Protein AF-A0AAW8L407-F1 (afdb_monomer)

Structure (mmCIF, N/CA/C/O backbone):
data_AF-A0AAW8L407-F1
#
_entry.id   AF-A0AAW8L407-F1
#
loop_
_atom_site.group_PDB
_atom_site.id
_atom_site.type_symbol
_atom_site.label_atom_id
_atom_site.label_alt_id
_atom_site.label_comp_id
_atom_site.label_asym_id
_atom_site.label_entity_id
_atom_site.label_seq_id
_atom_site.pdbx_PDB_ins_code
_atom_site.Cartn_x
_atom_site.Cartn_y
_atom_site.Cartn_z
_atom_site.occupancy
_atom_site.B_iso_or_equiv
_atom_site.auth_seq_id
_atom_site.auth_comp_id
_atom_site.auth_asym_id
_atom_site.auth_atom_id
_atom_site.pdbx_PDB_model_num
ATOM 1 N N . ILE A 1 1 ? 11.140 -3.157 13.638 1.00 48.12 1 ILE A N 1
ATOM 2 C CA . ILE A 1 1 ? 11.080 -2.530 12.288 1.00 48.12 1 ILE A CA 1
ATOM 3 C C . ILE A 1 1 ? 11.047 -0.996 12.359 1.00 48.12 1 ILE A C 1
ATOM 5 O O . ILE A 1 1 ? 11.839 -0.367 11.670 1.00 48.12 1 ILE A O 1
ATOM 9 N N . ASN A 1 2 ? 10.256 -0.383 13.254 1.00 55.50 2 ASN A N 1
ATOM 10 C CA . ASN A 1 2 ? 10.224 1.084 13.428 1.00 55.50 2 ASN A CA 1
ATOM 11 C C . ASN A 1 2 ? 11.581 1.747 13.736 1.00 55.50 2 ASN A C 1
ATOM 13 O O . ASN A 1 2 ? 11.759 2.916 13.417 1.00 55.50 2 ASN A O 1
ATOM 17 N N . PHE A 1 3 ? 12.542 1.026 14.327 1.00 63.44 3 PHE A N 1
ATOM 18 C CA . PHE A 1 3 ? 13.869 1.576 14.620 1.00 63.44 3 PHE A CA 1
ATOM 19 C C . PHE A 1 3 ? 14.615 2.027 13.358 1.00 63.44 3 PHE A C 1
ATOM 21 O O . PHE A 1 3 ? 15.153 3.127 13.352 1.00 63.44 3 PHE A O 1
ATOM 28 N N . GLY A 1 4 ? 14.609 1.224 12.288 1.00 63.31 4 GLY A N 1
ATOM 29 C CA . GLY A 1 4 ? 15.306 1.567 11.045 1.00 63.31 4 GLY A CA 1
ATOM 30 C C . GLY A 1 4 ? 14.688 2.781 10.352 1.00 63.31 4 GLY A C 1
ATOM 31 O O . GLY A 1 4 ? 15.400 3.705 9.984 1.00 63.31 4 GLY A O 1
ATOM 32 N N . LEU A 1 5 ? 13.355 2.833 10.262 1.00 65.44 5 LEU A N 1
ATOM 33 C CA . LEU A 1 5 ? 12.642 3.971 9.666 1.00 65.44 5 LEU A CA 1
ATOM 34 C C . LEU A 1 5 ? 12.819 5.271 10.460 1.00 65.44 5 LEU A C 1
ATOM 36 O O . LEU A 1 5 ? 12.888 6.346 9.875 1.00 65.44 5 LEU A O 1
ATOM 40 N N . ARG A 1 6 ? 12.925 5.178 11.791 1.00 71.44 6 ARG A N 1
ATOM 41 C CA . ARG A 1 6 ? 13.200 6.329 12.666 1.00 71.44 6 ARG A CA 1
ATOM 42 C C . ARG A 1 6 ? 14.682 6.712 12.717 1.00 71.44 6 ARG A C 1
ATOM 44 O O . ARG A 1 6 ? 14.998 7.797 13.186 1.00 71.44 6 ARG A O 1
ATOM 51 N N . ASN A 1 7 ? 15.579 5.852 12.228 1.00 75.62 7 ASN A N 1
ATOM 52 C CA . ASN A 1 7 ? 17.024 6.074 12.201 1.00 75.62 7 ASN A CA 1
ATOM 53 C C . ASN A 1 7 ? 17.583 5.728 10.810 1.00 75.62 7 ASN A C 1
ATOM 55 O O . ASN A 1 7 ? 18.215 4.682 10.645 1.00 75.62 7 ASN A O 1
ATOM 59 N N . PRO A 1 8 ? 17.404 6.605 9.803 1.00 70.75 8 PRO A N 1
ATOM 60 C CA . PRO A 1 8 ? 17.759 6.316 8.407 1.00 70.75 8 PRO A CA 1
ATOM 61 C C . PRO A 1 8 ? 19.228 5.910 8.212 1.00 70.75 8 PRO A C 1
ATOM 63 O O . PRO A 1 8 ? 19.563 5.111 7.340 1.00 70.75 8 PRO A O 1
ATOM 66 N N . LEU A 1 9 ? 20.125 6.413 9.068 1.00 74.44 9 LEU A N 1
ATOM 67 C CA . LEU A 1 9 ? 21.544 6.048 9.059 1.00 74.44 9 LEU A CA 1
ATOM 68 C C . LEU A 1 9 ? 21.778 4.554 9.331 1.00 74.44 9 LEU A C 1
ATOM 70 O O . LEU A 1 9 ? 22.695 3.980 8.748 1.00 74.44 9 LEU A O 1
ATOM 74 N N . ALA A 1 10 ? 20.930 3.914 10.140 1.00 77.94 10 ALA A N 1
ATOM 75 C CA . ALA A 1 10 ? 21.006 2.484 10.427 1.00 77.94 10 ALA A CA 1
ATOM 76 C C . ALA A 1 10 ? 20.525 1.610 9.250 1.00 77.94 10 ALA A C 1
ATOM 78 O O . ALA A 1 10 ? 20.894 0.441 9.170 1.00 77.94 10 ALA A O 1
ATOM 79 N N . LEU A 1 11 ? 19.737 2.163 8.316 1.00 78.19 11 LEU A N 1
ATOM 80 C CA . LEU A 1 11 ? 19.262 1.456 7.117 1.00 78.19 11 LEU A CA 1
ATOM 81 C C . LEU A 1 11 ? 20.250 1.513 5.945 1.00 78.19 11 LEU A C 1
ATOM 83 O O . LEU A 1 11 ? 20.164 0.690 5.031 1.00 78.19 11 LEU A O 1
ATOM 87 N N . LYS A 1 12 ? 21.225 2.432 5.971 1.00 80.75 12 LYS A N 1
ATOM 88 C CA . LYS A 1 12 ? 22.212 2.593 4.889 1.00 80.75 12 LYS A CA 1
ATOM 89 C C . LYS A 1 12 ? 22.941 1.290 4.520 1.00 80.75 12 LYS A C 1
ATOM 91 O O . LYS A 1 12 ? 22.992 0.994 3.326 1.00 80.75 12 LYS A O 1
ATOM 96 N N . PRO A 1 13 ? 23.460 0.480 5.467 1.00 85.12 13 PRO A N 1
ATOM 97 C CA . PRO A 1 13 ? 24.122 -0.779 5.119 1.00 85.12 13 PRO A CA 1
ATOM 98 C C . PRO A 1 13 ? 23.171 -1.778 4.445 1.00 85.12 13 PRO A C 1
ATOM 100 O O . PRO A 1 13 ? 23.542 -2.427 3.471 1.00 85.12 13 PRO A O 1
ATOM 103 N N . ILE A 1 14 ? 21.920 -1.848 4.911 1.00 85.62 14 ILE A N 1
ATOM 104 C CA . ILE A 1 14 ? 20.890 -2.743 4.364 1.00 85.62 14 ILE A CA 1
ATOM 105 C C . ILE A 1 14 ? 20.543 -2.338 2.926 1.00 85.62 14 ILE A C 1
ATOM 107 O O . ILE A 1 14 ? 20.474 -3.192 2.044 1.00 85.62 14 ILE A O 1
ATOM 111 N N . ASN A 1 15 ? 20.409 -1.038 2.659 1.00 85.44 15 ASN A N 1
ATOM 112 C CA . ASN A 1 15 ? 20.198 -0.520 1.307 1.00 85.44 15 ASN A CA 1
ATOM 113 C C . ASN A 1 15 ? 21.350 -0.873 0.357 1.00 85.44 15 ASN A C 1
ATOM 115 O O . ASN A 1 15 ? 21.113 -1.204 -0.806 1.00 85.44 15 ASN A O 1
ATOM 119 N N . VAL A 1 16 ? 22.598 -0.804 0.834 1.00 88.38 16 VAL A N 1
ATOM 120 C CA . VAL A 1 16 ? 23.771 -1.191 0.036 1.00 88.38 16 VAL A CA 1
ATOM 121 C C . VAL A 1 16 ? 23.726 -2.683 -0.286 1.00 88.38 16 VAL A C 1
ATOM 123 O O . VAL A 1 16 ? 23.864 -3.043 -1.454 1.00 88.38 16 VAL A O 1
ATOM 126 N N . LEU A 1 17 ? 23.462 -3.539 0.705 1.00 90.62 17 LEU A N 1
ATOM 127 C CA . LEU A 1 17 ? 23.328 -4.985 0.495 1.00 90.62 17 LEU A CA 1
ATOM 128 C C . LEU A 1 17 ? 22.200 -5.316 -0.489 1.00 90.62 17 LEU A C 1
ATOM 130 O O . LEU A 1 17 ? 22.406 -6.110 -1.405 1.00 90.62 17 LEU A O 1
ATOM 134 N N . GLY A 1 18 ? 21.046 -4.655 -0.368 1.00 89.38 18 GLY A N 1
ATOM 135 C CA . GLY A 1 18 ? 19.931 -4.816 -1.303 1.00 89.38 18 GLY A CA 1
ATOM 136 C C . GLY A 1 18 ? 20.309 -4.459 -2.743 1.00 89.38 18 GLY A C 1
ATOM 137 O O . GLY A 1 18 ? 20.002 -5.209 -3.669 1.00 89.38 18 GLY A O 1
ATOM 138 N N . LYS A 1 19 ? 21.050 -3.361 -2.947 1.00 90.75 19 LYS A N 1
ATOM 139 C CA . LYS A 1 19 ? 21.554 -2.970 -4.276 1.00 90.75 19 LYS A CA 1
ATOM 140 C C . LYS A 1 19 ? 22.584 -3.959 -4.831 1.00 90.75 19 LYS A C 1
ATOM 142 O O . LYS A 1 19 ? 22.592 -4.199 -6.038 1.00 90.75 19 LYS A O 1
ATOM 147 N N . GLN A 1 20 ? 23.432 -4.545 -3.983 1.00 92.50 20 GLN A N 1
ATOM 148 C CA . GLN A 1 20 ? 24.369 -5.590 -4.411 1.00 92.50 20 GLN A CA 1
ATOM 149 C C . GLN A 1 20 ? 23.636 -6.875 -4.807 1.00 92.50 20 GLN A C 1
ATOM 151 O O . GLN A 1 20 ? 23.936 -7.442 -5.854 1.00 92.50 20 GLN A O 1
ATOM 156 N N . LEU A 1 21 ? 22.624 -7.291 -4.042 1.00 92.06 21 LEU A N 1
ATOM 157 C CA . LEU A 1 21 ? 21.790 -8.438 -4.402 1.00 92.06 21 LEU A CA 1
ATOM 158 C C . LEU A 1 21 ? 21.063 -8.205 -5.734 1.00 92.06 21 LEU A C 1
ATOM 160 O O . LEU A 1 21 ? 21.065 -9.077 -6.598 1.00 92.06 21 LEU A O 1
ATOM 164 N N . LEU A 1 22 ? 20.520 -7.002 -5.945 1.00 92.88 22 LEU A N 1
ATOM 165 C CA . LEU A 1 22 ? 19.891 -6.631 -7.213 1.00 92.88 22 LEU A CA 1
ATOM 166 C C . LEU A 1 22 ? 20.881 -6.690 -8.387 1.00 92.88 22 LEU A C 1
ATOM 168 O O . LEU A 1 22 ? 20.526 -7.132 -9.476 1.00 92.88 22 LEU A O 1
ATOM 172 N N . LYS A 1 23 ? 22.138 -6.281 -8.167 1.00 94.00 23 LYS A N 1
ATOM 173 C CA . LYS A 1 23 ? 23.216 -6.397 -9.159 1.00 94.00 23 LYS A CA 1
ATOM 174 C C . LYS A 1 23 ? 23.534 -7.849 -9.524 1.00 94.00 23 LYS A C 1
ATOM 176 O O . LYS A 1 23 ? 23.889 -8.086 -10.671 1.00 94.00 23 LYS A O 1
ATOM 181 N N . LEU A 1 24 ? 23.398 -8.788 -8.588 1.00 93.50 24 LEU A N 1
ATOM 182 C CA . LEU A 1 24 ? 23.565 -10.222 -8.855 1.00 93.50 24 LEU A CA 1
ATOM 183 C C . LEU A 1 24 ? 22.363 -10.829 -9.589 1.00 93.50 24 LEU A C 1
ATOM 185 O O . LEU A 1 24 ? 22.532 -11.769 -10.356 1.00 93.50 24 LEU A O 1
ATOM 189 N N . GLN A 1 25 ? 21.155 -10.311 -9.353 1.00 94.12 25 GLN A N 1
ATOM 190 C CA . GLN A 1 25 ? 19.933 -10.830 -9.975 1.00 94.12 25 GLN A CA 1
ATOM 191 C C . GLN A 1 25 ? 19.657 -10.252 -11.366 1.00 94.12 25 GLN A C 1
ATOM 193 O O . GLN A 1 25 ? 18.990 -10.912 -12.161 1.00 94.12 25 GLN A O 1
ATOM 198 N N . ILE A 1 26 ? 20.138 -9.038 -11.658 1.00 96.25 26 ILE A N 1
ATOM 199 C CA . ILE A 1 26 ? 19.915 -8.349 -12.933 1.00 96.25 26 ILE A CA 1
ATOM 200 C C . ILE A 1 26 ? 21.247 -7.996 -13.588 1.00 96.25 26 ILE A C 1
ATOM 202 O O . ILE A 1 26 ? 21.973 -7.099 -13.129 1.00 96.25 26 ILE A O 1
ATOM 206 N N . ASN A 1 27 ? 21.518 -8.674 -14.703 1.00 93.06 27 ASN A N 1
ATOM 207 C CA . ASN A 1 27 ? 22.750 -8.515 -15.468 1.00 93.06 27 ASN A CA 1
ATOM 208 C C . ASN A 1 27 ? 22.763 -7.200 -16.260 1.00 93.06 27 ASN A C 1
ATOM 210 O O . ASN A 1 27 ? 23.772 -6.492 -16.246 1.00 93.06 27 ASN A O 1
ATOM 214 N N . ASP A 1 28 ? 21.642 -6.845 -16.898 1.00 96.00 28 ASP A N 1
ATOM 215 C CA . ASP A 1 28 ? 21.526 -5.616 -17.687 1.00 96.00 28 ASP A CA 1
ATOM 216 C C . ASP A 1 28 ? 21.575 -4.361 -16.783 1.00 96.00 28 ASP A C 1
ATOM 218 O O . ASP A 1 28 ? 20.689 -4.155 -15.942 1.00 96.00 28 ASP A O 1
ATOM 222 N N . PRO A 1 29 ? 22.593 -3.486 -16.934 1.00 95.81 29 PRO A N 1
ATOM 223 C CA . PRO A 1 29 ? 22.705 -2.268 -16.141 1.00 95.81 29 PRO A CA 1
ATOM 224 C C . PRO A 1 29 ? 21.562 -1.271 -16.375 1.00 95.81 29 PRO A C 1
ATOM 226 O O . PRO A 1 29 ? 21.243 -0.522 -15.444 1.00 95.81 29 PRO A O 1
ATOM 229 N N . VAL A 1 30 ? 20.951 -1.245 -17.566 1.00 96.06 30 VAL A N 1
ATOM 230 C CA . VAL A 1 30 ? 19.854 -0.323 -17.899 1.00 96.06 30 VAL A CA 1
ATOM 231 C C . VAL A 1 30 ? 18.576 -0.770 -17.197 1.00 96.06 30 VAL A C 1
ATOM 233 O O . VAL A 1 30 ? 18.013 0.006 -16.416 1.00 96.06 30 VAL A O 1
ATOM 236 N N . LEU A 1 31 ? 18.174 -2.035 -17.373 1.00 96.81 31 LEU A N 1
ATOM 237 C CA . LEU A 1 31 ? 17.055 -2.630 -16.638 1.00 96.81 31 LEU A CA 1
ATOM 238 C C . LEU A 1 31 ? 17.226 -2.456 -15.126 1.00 96.81 31 LEU A C 1
ATOM 240 O O . LEU A 1 31 ? 16.316 -1.973 -14.449 1.00 96.81 31 LEU A O 1
ATOM 244 N N . ARG A 1 32 ? 18.416 -2.768 -14.595 1.00 96.69 32 ARG A N 1
ATOM 245 C CA . ARG A 1 32 ? 18.710 -2.634 -13.163 1.00 96.69 32 ARG A CA 1
ATOM 246 C C . ARG A 1 32 ? 18.485 -1.213 -12.659 1.00 96.69 32 ARG A C 1
ATOM 248 O O . ARG A 1 32 ? 17.895 -1.041 -11.594 1.00 96.69 32 ARG A O 1
ATOM 255 N N . LYS A 1 33 ? 18.944 -0.197 -13.394 1.00 96.00 33 LYS A N 1
ATOM 256 C CA . LYS A 1 33 ? 18.733 1.208 -13.021 1.00 96.00 33 LYS A CA 1
ATOM 257 C C . LYS A 1 33 ? 17.240 1.535 -12.939 1.00 96.00 33 LYS A C 1
ATOM 259 O O . LYS A 1 33 ? 16.824 2.140 -11.956 1.00 96.00 33 LYS A O 1
ATOM 264 N N . ASN A 1 34 ? 16.456 1.099 -13.923 1.00 96.12 34 ASN A N 1
ATOM 265 C CA . ASN A 1 34 ? 15.026 1.403 -14.011 1.00 96.12 34 ASN A CA 1
ATOM 266 C C . ASN A 1 34 ? 14.183 0.726 -12.922 1.00 96.12 34 ASN A C 1
ATOM 268 O O . ASN A 1 34 ? 13.181 1.292 -12.496 1.00 96.12 34 ASN A O 1
ATOM 272 N N . VAL A 1 35 ? 14.587 -0.454 -12.444 1.00 94.62 35 VAL A N 1
ATOM 273 C CA . VAL A 1 35 ? 13.854 -1.172 -11.383 1.00 94.62 35 VAL A CA 1
ATOM 274 C C . VAL A 1 35 ? 14.408 -0.931 -9.981 1.00 94.62 35 VAL A C 1
ATOM 276 O O . VAL A 1 35 ? 13.839 -1.428 -9.011 1.00 94.62 35 VAL A O 1
ATOM 279 N N . THR A 1 36 ? 15.510 -0.184 -9.845 1.00 93.69 36 THR A N 1
ATOM 280 C CA . THR A 1 36 ? 16.065 0.168 -8.533 1.00 93.69 36 THR A CA 1
ATOM 281 C C . THR A 1 36 ? 15.186 1.237 -7.876 1.00 93.69 36 THR A C 1
ATOM 283 O O . THR A 1 36 ? 15.092 2.346 -8.405 1.00 93.69 36 THR A O 1
ATOM 286 N N . PRO A 1 37 ? 14.584 0.968 -6.704 1.00 91.19 37 PRO A N 1
ATOM 287 C CA . PRO A 1 37 ? 13.778 1.957 -6.000 1.00 91.19 37 PRO A CA 1
ATOM 288 C C . PRO A 1 37 ? 14.572 3.200 -5.584 1.00 91.19 37 PRO A C 1
ATOM 290 O O . PRO A 1 37 ? 15.742 3.117 -5.206 1.00 91.19 37 PRO A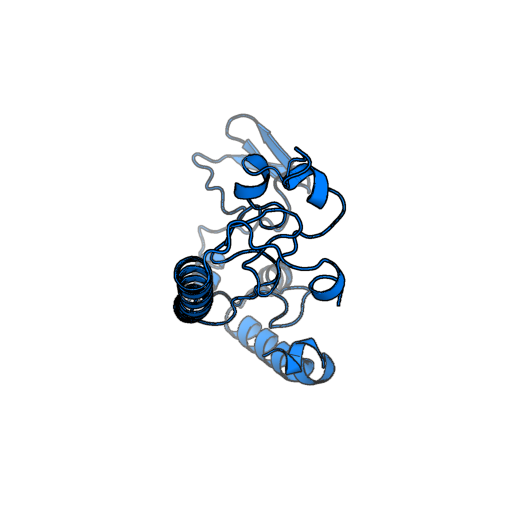 O 1
ATOM 293 N N . ASN A 1 38 ? 13.898 4.351 -5.575 1.00 89.69 38 ASN A N 1
ATOM 294 C CA . ASN A 1 38 ? 14.420 5.629 -5.079 1.00 89.69 38 ASN A CA 1
ATOM 295 C C . ASN A 1 38 ? 14.056 5.904 -3.605 1.00 89.69 38 ASN A C 1
ATOM 297 O O . ASN A 1 38 ? 14.114 7.046 -3.158 1.00 89.69 38 ASN A O 1
ATOM 301 N N . PHE A 1 39 ? 13.668 4.868 -2.863 1.00 87.75 39 PHE A N 1
ATOM 302 C CA . PHE A 1 39 ? 13.310 4.923 -1.448 1.00 87.75 39 PHE A CA 1
ATOM 303 C C . PHE A 1 39 ? 14.063 3.841 -0.667 1.00 87.75 39 PHE A C 1
ATOM 305 O O . PHE A 1 39 ? 14.504 2.843 -1.242 1.00 87.75 39 PHE A O 1
ATOM 312 N N . ASP A 1 40 ? 14.197 4.034 0.643 1.00 85.19 40 ASP A N 1
ATOM 313 C CA . ASP A 1 40 ? 14.917 3.104 1.512 1.00 85.19 40 ASP A CA 1
ATOM 314 C C . ASP A 1 40 ? 14.120 1.817 1.772 1.00 85.19 40 ASP A C 1
ATOM 316 O O . ASP A 1 40 ? 12.881 1.795 1.780 1.00 85.19 40 ASP A O 1
ATOM 320 N N . ILE A 1 41 ? 14.836 0.719 2.020 1.00 84.00 41 ILE A N 1
ATOM 321 C CA . ILE A 1 41 ? 14.230 -0.554 2.414 1.00 84.00 41 ILE A CA 1
ATOM 322 C C . ILE A 1 41 ? 13.376 -0.353 3.672 1.00 84.00 41 ILE A C 1
ATOM 324 O O . ILE A 1 41 ? 13.822 0.197 4.677 1.00 84.00 41 ILE A O 1
ATOM 328 N N . GLY A 1 42 ? 12.132 -0.832 3.611 1.00 79.50 42 GLY A N 1
ATOM 329 C CA . GLY A 1 42 ? 11.153 -0.711 4.690 1.00 79.50 42 GLY A CA 1
ATOM 330 C C . GLY A 1 42 ? 10.255 0.524 4.602 1.00 79.50 42 GLY A C 1
ATOM 331 O O . GLY A 1 42 ? 9.225 0.533 5.270 1.00 79.50 42 GLY A O 1
ATOM 332 N N . CYS A 1 43 ? 10.560 1.528 3.762 1.00 82.44 43 CYS A N 1
ATOM 333 C CA . CYS A 1 43 ? 9.630 2.645 3.507 1.00 82.44 43 CYS A CA 1
ATOM 334 C C . CYS A 1 43 ? 8.328 2.172 2.846 1.00 82.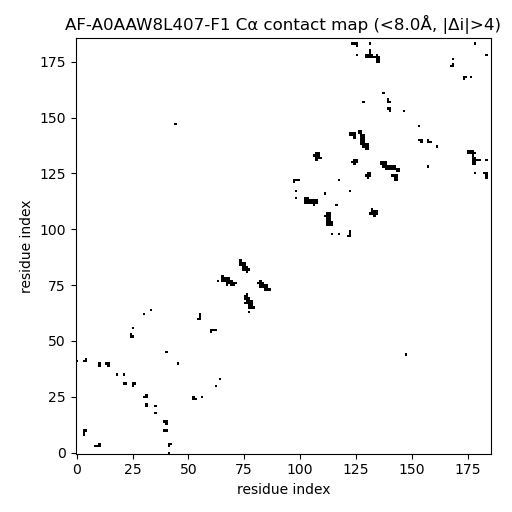44 43 CYS A C 1
ATOM 336 O O . CYS A 1 43 ? 7.287 2.812 2.970 1.00 82.44 43 CYS A O 1
ATOM 338 N N . LYS A 1 44 ? 8.400 1.045 2.134 1.00 84.75 44 LYS A N 1
ATOM 339 C CA . LYS A 1 44 ? 7.257 0.296 1.616 1.00 84.75 44 LYS A CA 1
ATOM 340 C C . LYS A 1 44 ? 7.380 -1.162 2.047 1.00 84.75 44 LYS A C 1
ATOM 342 O O . LYS A 1 44 ? 8.485 -1.647 2.308 1.00 84.75 44 LYS A O 1
ATOM 347 N N . ARG A 1 45 ? 6.247 -1.869 2.096 1.00 84.38 45 ARG A N 1
ATOM 348 C CA . ARG A 1 45 ? 6.215 -3.308 2.387 1.00 84.38 45 ARG A CA 1
ATOM 349 C C . ARG A 1 45 ? 7.002 -4.068 1.317 1.00 84.38 45 ARG A C 1
ATOM 351 O O . ARG A 1 45 ? 6.782 -3.867 0.126 1.00 84.38 45 ARG A O 1
ATOM 358 N N . ILE A 1 46 ? 7.916 -4.930 1.756 1.00 86.25 46 ILE A N 1
ATOM 359 C CA . ILE A 1 46 ? 8.719 -5.769 0.864 1.00 86.25 46 ILE A CA 1
ATOM 360 C C . ILE A 1 46 ? 7.813 -6.842 0.256 1.00 86.25 46 ILE A C 1
ATOM 362 O O . ILE A 1 46 ? 7.038 -7.483 0.968 1.00 86.25 46 ILE A O 1
ATOM 366 N N . LEU A 1 47 ? 7.918 -7.020 -1.059 1.00 88.38 47 LEU A N 1
ATOM 367 C CA . LEU A 1 47 ? 7.262 -8.099 -1.787 1.00 88.38 47 LEU A CA 1
ATOM 368 C C . LEU A 1 47 ? 8.240 -9.260 -1.952 1.00 88.38 47 LEU A C 1
ATOM 370 O O . LEU A 1 47 ? 9.408 -9.051 -2.276 1.00 88.38 47 LEU A O 1
ATOM 374 N N . PHE A 1 48 ? 7.750 -10.479 -1.749 1.00 87.56 48 PHE A N 1
ATOM 375 C CA . PHE A 1 48 ? 8.531 -11.696 -1.929 1.00 87.56 48 PHE A CA 1
ATOM 376 C C . PHE A 1 48 ? 8.118 -12.361 -3.236 1.00 87.56 48 PHE A C 1
ATOM 378 O O . PHE A 1 48 ? 6.975 -12.787 -3.386 1.00 87.56 48 PHE A O 1
ATOM 385 N N . ALA A 1 49 ? 9.046 -12.430 -4.185 1.00 91.25 49 ALA A N 1
ATOM 386 C CA . ALA A 1 49 ? 8.836 -13.098 -5.459 1.00 91.25 49 ALA A CA 1
ATOM 387 C C . ALA A 1 49 ? 10.163 -13.668 -5.959 1.00 91.25 49 ALA A C 1
ATOM 389 O O . ALA A 1 49 ? 11.135 -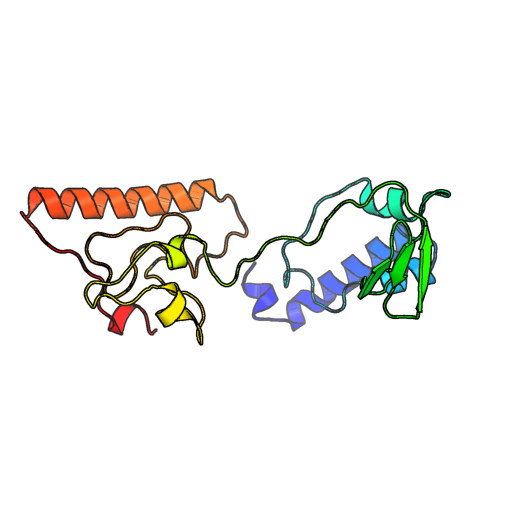12.936 -6.139 1.00 91.25 49 ALA A O 1
ATOM 390 N N . ASN A 1 50 ? 10.191 -14.974 -6.216 1.00 90.94 50 ASN A N 1
ATOM 391 C CA . ASN A 1 50 ? 11.392 -15.650 -6.713 1.00 90.94 50 ASN A CA 1
ATOM 392 C C . ASN A 1 50 ? 11.563 -15.488 -8.232 1.00 90.94 50 ASN A C 1
ATOM 394 O O . ASN A 1 50 ? 12.670 -15.578 -8.750 1.00 90.94 50 ASN A O 1
ATOM 398 N N . ASN A 1 51 ? 10.466 -15.243 -8.951 1.00 94.81 51 ASN A N 1
ATOM 399 C CA . ASN A 1 51 ? 10.399 -15.239 -10.412 1.00 94.81 51 ASN A CA 1
ATOM 400 C C . ASN A 1 51 ? 10.254 -13.839 -11.035 1.00 94.81 51 ASN A C 1
ATOM 402 O O . ASN A 1 51 ? 10.253 -13.733 -12.256 1.00 94.81 51 ASN A O 1
ATOM 406 N N . TYR A 1 52 ? 10.176 -12.770 -10.236 1.00 94.88 52 TYR A N 1
ATOM 407 C CA . TYR A 1 52 ? 9.944 -11.413 -10.747 1.00 94.88 52 TYR A CA 1
ATOM 408 C C . TYR A 1 52 ? 11.095 -10.897 -11.628 1.00 94.88 52 TYR A C 1
ATOM 410 O O . TYR A 1 52 ? 10.886 -10.546 -12.786 1.00 94.88 52 TYR A O 1
ATOM 418 N N . TYR A 1 53 ? 12.332 -10.898 -11.121 1.00 95.25 53 TYR A N 1
ATOM 419 C CA . TYR A 1 53 ? 13.488 -10.435 -11.900 1.00 95.25 53 TYR A CA 1
ATOM 420 C C . TYR A 1 53 ? 13.882 -11.363 -13.060 1.00 95.25 53 TYR A C 1
ATOM 422 O O . TYR A 1 53 ? 14.277 -10.840 -14.103 1.00 95.25 53 TYR A O 1
ATOM 430 N N . PRO A 1 54 ? 13.762 -12.704 -12.949 1.00 95.56 54 PRO A N 1
ATOM 431 C CA . PRO A 1 54 ? 13.874 -13.584 -14.110 1.00 95.56 54 PRO A CA 1
ATOM 432 C C . PRO A 1 54 ? 12.844 -13.268 -15.202 1.00 95.56 54 PRO A C 1
ATOM 434 O O . PRO A 1 54 ? 13.216 -13.172 -16.366 1.00 95.56 54 PRO A O 1
ATOM 437 N N . ALA A 1 55 ? 11.576 -13.035 -14.841 1.00 96.44 55 ALA A N 1
ATOM 438 C CA . ALA A 1 55 ? 10.534 -12.696 -15.811 1.00 96.44 55 ALA A CA 1
ATOM 439 C C . ALA A 1 55 ? 10.805 -11.359 -16.521 1.00 96.44 55 ALA A C 1
ATOM 441 O O . ALA A 1 55 ? 10.585 -11.253 -17.725 1.00 96.44 55 ALA A O 1
ATOM 442 N N . LEU A 1 56 ? 11.342 -10.362 -15.809 1.00 96.25 56 LEU A N 1
ATOM 443 C CA . LEU A 1 56 ? 11.735 -9.075 -16.400 1.00 96.25 56 LEU A CA 1
ATOM 444 C C . LEU A 1 56 ? 12.904 -9.165 -17.391 1.00 96.25 56 LEU A C 1
ATOM 446 O O . LEU A 1 56 ? 13.053 -8.271 -18.217 1.00 96.25 56 LEU A O 1
ATOM 450 N N . GLN A 1 57 ? 13.730 -10.209 -17.302 1.00 96.44 57 GLN A N 1
ATOM 451 C CA . GLN A 1 57 ? 14.879 -10.443 -18.187 1.00 96.44 57 GLN A CA 1
ATOM 452 C C . GLN A 1 57 ? 14.581 -11.452 -19.306 1.00 96.44 57 GLN A C 1
ATOM 454 O O . GLN A 1 57 ? 15.471 -11.772 -20.093 1.00 96.44 57 GLN A O 1
ATOM 459 N N . ALA A 1 58 ? 13.362 -11.992 -19.363 1.00 97.38 58 ALA A N 1
ATOM 460 C CA . ALA A 1 58 ? 12.983 -12.962 -20.377 1.00 97.38 58 ALA A CA 1
ATOM 461 C C . ALA A 1 58 ? 12.958 -12.313 -21.778 1.00 97.38 58 ALA A C 1
ATOM 463 O O . ALA A 1 58 ? 12.605 -11.139 -21.903 1.00 97.38 58 ALA A O 1
ATOM 464 N N . PRO A 1 59 ? 13.288 -13.060 -22.849 1.00 97.38 59 PRO A N 1
ATOM 465 C CA . PRO A 1 59 ? 13.381 -12.512 -24.207 1.00 97.38 59 PRO A CA 1
ATOM 466 C C . PRO A 1 59 ? 12.047 -11.981 -24.755 1.00 97.38 59 PRO A C 1
ATOM 468 O O . PRO A 1 59 ? 12.036 -11.212 -25.708 1.00 97.38 59 PRO A O 1
ATOM 471 N N . ASN A 1 60 ? 10.925 -12.392 -24.163 1.00 97.38 60 ASN A N 1
ATOM 472 C CA . ASN A 1 60 ? 9.571 -11.960 -24.504 1.00 97.38 60 ASN A CA 1
ATOM 473 C C . ASN A 1 60 ? 9.041 -10.836 -23.596 1.00 97.38 60 ASN A C 1
ATOM 475 O O . ASN A 1 60 ? 7.847 -10.544 -23.632 1.00 97.38 60 ASN A O 1
ATOM 479 N N . THR A 1 61 ? 9.895 -10.230 -22.772 1.00 97.25 61 THR A N 1
ATOM 480 C CA . THR A 1 61 ? 9.512 -9.155 -21.857 1.00 97.25 61 THR A CA 1
ATOM 481 C C . THR A 1 61 ? 10.202 -7.862 -22.253 1.00 97.25 61 THR A C 1
ATOM 483 O O . THR A 1 61 ? 11.398 -7.824 -22.524 1.00 97.25 61 THR A O 1
ATOM 486 N N . THR A 1 62 ? 9.452 -6.765 -22.248 1.00 95.94 62 THR A N 1
ATOM 487 C CA . THR A 1 62 ? 9.995 -5.417 -22.428 1.00 95.94 62 THR A CA 1
ATOM 488 C C . THR A 1 62 ? 9.509 -4.535 -21.286 1.00 95.94 62 THR A C 1
ATOM 490 O O . THR A 1 62 ? 8.310 -4.440 -21.030 1.00 95.94 62 THR A O 1
ATOM 493 N N . LEU A 1 63 ? 10.444 -3.901 -20.572 1.00 96.50 63 LEU A N 1
ATOM 494 C CA . LEU A 1 63 ? 10.121 -2.914 -19.546 1.00 96.50 63 LEU A CA 1
ATOM 495 C C . LEU A 1 63 ? 10.018 -1.530 -20.185 1.00 96.50 63 LEU A C 1
ATOM 497 O O . LEU A 1 63 ? 11.015 -1.015 -20.684 1.00 96.50 63 LEU A O 1
ATOM 501 N N . ILE A 1 64 ? 8.853 -0.897 -20.060 1.00 96.75 64 ILE A N 1
ATOM 502 C CA . ILE A 1 64 ? 8.650 0.515 -20.394 1.00 96.75 64 ILE A CA 1
ATOM 503 C C . ILE A 1 64 ? 8.621 1.313 -19.078 1.00 96.75 64 ILE A C 1
ATOM 505 O O . ILE A 1 64 ? 7.613 1.277 -18.371 1.00 96.75 64 ILE A O 1
ATOM 509 N N . PRO A 1 65 ? 9.708 2.006 -18.681 1.00 96.00 65 PRO A N 1
ATOM 510 C CA . PRO A 1 65 ? 9.831 2.654 -17.370 1.00 96.00 65 PRO A CA 1
ATOM 511 C C . PRO A 1 65 ? 9.126 4.024 -17.321 1.00 96.00 65 PRO A C 1
ATOM 513 O O . PRO A 1 65 ? 9.647 4.994 -16.768 1.00 96.00 65 PRO A O 1
ATOM 516 N N . HIS A 1 66 ? 7.934 4.109 -17.911 1.00 96.25 66 HIS A N 1
ATOM 517 C CA . HIS A 1 66 ? 7.140 5.325 -18.035 1.00 96.25 66 HIS A CA 1
ATOM 518 C C . HIS A 1 66 ? 5.670 5.032 -17.736 1.00 96.25 66 HIS A C 1
ATOM 520 O O . HIS A 1 66 ? 5.172 3.939 -17.991 1.00 96.25 66 HIS A O 1
ATOM 526 N N . GLY A 1 67 ? 4.966 6.021 -17.183 1.00 95.75 67 GLY A N 1
ATOM 527 C CA . GLY A 1 67 ? 3.540 5.884 -16.902 1.00 95.75 67 GLY A CA 1
ATOM 528 C C . GLY A 1 67 ? 2.720 5.730 -18.184 1.00 95.75 67 GLY A C 1
ATOM 529 O O . GLY A 1 67 ? 3.025 6.361 -19.196 1.00 95.75 67 GLY A O 1
ATOM 530 N N . LEU A 1 68 ? 1.658 4.926 -18.124 1.00 96.81 68 LEU A N 1
ATOM 531 C CA . LEU A 1 68 ? 0.623 4.877 -19.154 1.00 96.81 68 LEU A CA 1
ATOM 532 C C . LEU A 1 68 ? -0.169 6.192 -19.132 1.00 96.81 68 LEU A C 1
ATOM 534 O O . LEU A 1 68 ? -0.741 6.535 -18.097 1.00 96.81 68 LEU A O 1
ATOM 538 N N . VAL A 1 69 ? -0.221 6.915 -20.253 1.00 97.56 69 VAL A N 1
ATOM 539 C CA . VAL A 1 69 ? -0.957 8.194 -20.348 1.00 97.56 69 VAL A CA 1
ATOM 540 C C . VAL A 1 69 ? -2.251 8.086 -21.141 1.00 97.56 69 VAL A C 1
ATOM 542 O O . VAL A 1 69 ? -3.171 8.870 -20.913 1.00 97.56 69 VAL A O 1
ATOM 545 N N . LYS A 1 70 ? -2.340 7.133 -22.074 1.00 97.25 70 LYS A N 1
ATOM 546 C CA . LYS A 1 70 ? -3.522 6.962 -22.921 1.00 97.25 70 LYS A CA 1
ATOM 547 C C . LYS A 1 70 ? -3.622 5.539 -23.462 1.00 97.25 70 LYS A C 1
ATOM 549 O O . LYS A 1 70 ? -2.607 4.894 -23.707 1.00 97.25 70 LYS A O 1
ATOM 554 N N . VAL A 1 71 ? -4.855 5.092 -23.685 1.00 97.69 71 VAL A N 1
ATOM 555 C CA . VAL A 1 71 ? -5.180 3.895 -24.468 1.00 97.69 71 VAL A CA 1
ATOM 556 C C . VAL A 1 71 ? -6.012 4.343 -25.671 1.00 97.69 71 VAL A C 1
ATOM 558 O O . VAL A 1 71 ? -7.023 5.027 -25.507 1.00 97.69 71 VAL A O 1
ATOM 561 N N . GLU A 1 72 ? -5.556 4.016 -26.876 1.00 96.88 72 GLU A N 1
ATOM 562 C CA . GLU A 1 72 ? -6.163 4.366 -28.163 1.00 96.88 72 GLU A CA 1
ATOM 563 C C . GLU A 1 72 ? -6.506 3.077 -28.918 1.00 96.88 72 GLU A C 1
ATOM 565 O O . GLU A 1 72 ? -5.665 2.510 -29.610 1.00 96.88 72 GLU A O 1
ATOM 570 N N . GLY A 1 73 ? -7.733 2.577 -28.751 1.00 95.88 73 GLY A N 1
ATOM 571 C CA . GLY A 1 73 ? -8.094 1.252 -29.262 1.00 95.88 73 GLY A CA 1
ATOM 572 C C . GLY A 1 73 ? -7.256 0.164 -28.584 1.00 95.88 73 GLY A C 1
ATOM 573 O O . GLY A 1 73 ? -7.313 0.027 -27.363 1.00 95.88 73 GLY A O 1
ATOM 574 N N . ASN A 1 74 ? -6.467 -0.575 -29.367 1.00 96.94 74 ASN A N 1
ATOM 575 C CA . ASN A 1 74 ? -5.506 -1.578 -28.889 1.00 96.94 74 ASN A CA 1
ATOM 576 C C . ASN A 1 74 ? -4.088 -1.010 -28.664 1.00 96.94 74 ASN A C 1
ATOM 578 O O . ASN A 1 74 ? -3.185 -1.756 -28.301 1.00 96.94 74 ASN A O 1
ATOM 582 N N . THR A 1 75 ? -3.864 0.290 -28.883 1.00 98.06 75 THR A N 1
ATOM 583 C CA . THR A 1 75 ? -2.554 0.925 -28.685 1.00 98.06 75 THR A CA 1
ATOM 584 C C . THR A 1 75 ? -2.452 1.562 -27.300 1.00 98.06 75 THR A C 1
ATOM 586 O O . THR A 1 75 ? -3.257 2.424 -26.942 1.00 98.06 75 THR A O 1
ATOM 589 N N . VAL A 1 76 ? -1.424 1.210 -26.531 1.00 97.88 76 VAL A N 1
ATOM 590 C CA . VAL A 1 76 ? -1.057 1.890 -25.282 1.00 97.88 76 VAL A CA 1
ATOM 591 C C . VAL A 1 76 ? 0.018 2.945 -25.539 1.00 97.88 76 VAL A C 1
ATOM 593 O O . VAL A 1 76 ? 0.977 2.701 -26.271 1.00 97.88 76 VAL A O 1
ATOM 596 N N . VAL A 1 77 ? -0.145 4.128 -24.942 1.00 98.25 77 VAL A N 1
ATOM 597 C CA . VAL A 1 77 ? 0.769 5.267 -25.104 1.00 98.25 77 VAL A CA 1
ATOM 598 C C . VAL A 1 77 ? 1.453 5.559 -23.774 1.00 98.25 77 VAL A C 1
ATOM 600 O O . VAL A 1 77 ? 0.791 5.871 -22.778 1.00 98.25 77 VAL A O 1
ATOM 603 N N . ALA A 1 78 ? 2.777 5.456 -23.756 1.00 97.81 78 ALA A N 1
ATOM 604 C CA . ALA A 1 78 ? 3.606 5.774 -22.600 1.00 97.81 78 ALA A CA 1
ATOM 605 C C . ALA A 1 78 ? 3.894 7.283 -22.507 1.00 97.81 78 ALA A C 1
ATOM 607 O O . ALA A 1 78 ? 3.839 8.012 -23.497 1.00 97.81 78 ALA A O 1
ATOM 608 N N . ALA A 1 79 ? 4.237 7.771 -21.313 1.00 98.06 79 ALA A N 1
ATOM 609 C CA . ALA A 1 79 ? 4.486 9.194 -21.058 1.00 98.06 79 ALA A CA 1
ATOM 610 C C . ALA A 1 79 ? 5.656 9.792 -21.862 1.00 98.06 79 ALA A C 1
ATOM 612 O O . ALA A 1 79 ? 5.729 11.006 -22.025 1.00 98.06 79 ALA A O 1
ATOM 613 N N . ASN A 1 80 ? 6.570 8.956 -22.357 1.00 97.06 80 ASN A N 1
ATOM 614 C CA . ASN A 1 80 ? 7.665 9.366 -23.236 1.00 97.06 80 ASN A CA 1
ATOM 615 C C . ASN A 1 80 ? 7.283 9.371 -24.731 1.00 97.06 80 ASN A C 1
ATOM 617 O O . ASN A 1 80 ? 8.128 9.678 -25.566 1.00 97.06 80 ASN A O 1
ATOM 621 N N . GLY A 1 81 ? 6.033 9.040 -25.069 1.00 97.12 81 GLY A N 1
ATOM 622 C CA . GLY A 1 81 ? 5.516 9.010 -26.436 1.00 97.12 81 GLY A CA 1
ATOM 623 C C . GLY A 1 81 ? 5.615 7.655 -27.138 1.00 97.12 81 GLY A C 1
ATOM 624 O O . GLY A 1 81 ? 5.093 7.535 -28.245 1.00 97.12 81 GLY A O 1
ATOM 625 N N . GLU A 1 82 ? 6.230 6.636 -26.527 1.00 97.75 82 GLU A N 1
ATOM 626 C CA . GLU A 1 82 ? 6.235 5.282 -27.090 1.00 97.75 82 GLU A CA 1
ATOM 627 C C . GLU A 1 82 ? 4.814 4.717 -27.218 1.00 97.75 82 GLU A C 1
ATOM 629 O O . GLU A 1 82 ? 3.948 4.962 -26.371 1.00 97.75 82 GLU A O 1
ATOM 634 N N . ARG A 1 83 ? 4.588 3.944 -28.283 1.00 98.06 83 ARG A N 1
ATOM 635 C CA . ARG A 1 83 ? 3.290 3.370 -28.644 1.00 98.06 83 ARG A CA 1
ATOM 636 C C . ARG A 1 83 ? 3.454 1.874 -28.856 1.00 98.06 83 ARG A C 1
ATOM 638 O O . ARG A 1 83 ? 4.314 1.470 -29.633 1.00 98.06 83 ARG A O 1
ATOM 645 N N . HIS A 1 84 ? 2.626 1.082 -28.186 1.00 97.50 84 HIS A N 1
ATOM 646 C CA . HIS A 1 84 ? 2.684 -0.380 -28.244 1.00 97.50 84 HIS A CA 1
ATOM 647 C C . HIS A 1 84 ? 1.282 -0.941 -28.467 1.00 97.50 84 HIS A C 1
ATOM 649 O O . HIS A 1 84 ? 0.354 -0.561 -27.756 1.00 97.50 84 HIS A O 1
ATOM 655 N N . GLU A 1 85 ? 1.109 -1.822 -29.447 1.00 98.00 85 GLU A N 1
ATOM 656 C CA . GLU A 1 85 ? -0.147 -2.558 -29.617 1.00 98.00 85 GLU A CA 1
ATOM 657 C C . GLU A 1 85 ? -0.203 -3.746 -28.657 1.00 98.00 85 GLU A C 1
ATOM 659 O O . GLU A 1 85 ? 0.799 -4.431 -28.442 1.00 98.00 85 GLU A O 1
ATOM 664 N N . VAL A 1 86 ? -1.371 -3.977 -28.060 1.00 97.75 86 VAL A N 1
ATOM 665 C CA . VAL A 1 86 ? -1.597 -5.065 -27.107 1.00 97.75 86 VAL A CA 1
ATOM 666 C C . VAL A 1 86 ? -2.962 -5.706 -27.326 1.00 97.75 86 VAL A C 1
ATOM 668 O O . VAL A 1 86 ? -3.950 -5.021 -27.582 1.00 97.75 86 VAL A O 1
ATOM 671 N N . ASP A 1 87 ? -3.033 -7.022 -27.144 1.00 98.25 87 ASP A N 1
ATOM 672 C CA . ASP A 1 87 ? -4.303 -7.758 -27.163 1.00 98.25 87 ASP A CA 1
ATOM 673 C C . ASP A 1 87 ? -5.021 -7.705 -25.805 1.00 98.25 87 ASP A C 1
ATOM 675 O O . ASP A 1 87 ? -6.248 -7.768 -25.726 1.00 98.25 87 ASP A O 1
ATOM 679 N N . VAL A 1 88 ? -4.253 -7.608 -24.711 1.00 97.75 88 VAL A N 1
ATOM 680 C CA . VAL A 1 88 ? -4.752 -7.684 -23.332 1.00 97.75 88 VAL A CA 1
ATOM 681 C C . VAL A 1 88 ? -4.042 -6.665 -22.444 1.00 97.75 88 VAL A C 1
ATOM 683 O O . VAL A 1 88 ? -2.821 -6.529 -22.481 1.00 97.75 88 VAL A O 1
ATOM 686 N N . ILE A 1 89 ? -4.813 -5.997 -21.580 1.00 96.50 89 ILE A N 1
ATOM 687 C CA . ILE A 1 89 ? -4.305 -5.098 -20.536 1.00 96.50 89 ILE A CA 1
ATOM 688 C C . ILE A 1 89 ? -4.628 -5.692 -19.162 1.00 96.50 89 ILE A C 1
ATOM 690 O O . ILE A 1 89 ? -5.785 -5.982 -18.858 1.00 96.50 89 ILE A O 1
ATOM 694 N N . ILE A 1 90 ? -3.609 -5.828 -18.308 1.00 96.81 90 ILE A N 1
ATOM 695 C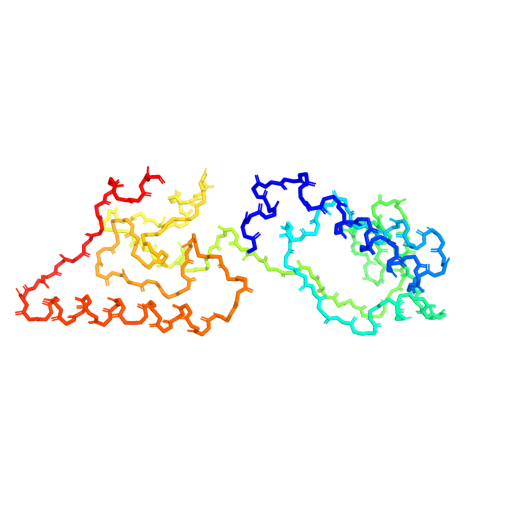 CA . ILE A 1 90 ? -3.749 -6.272 -16.914 1.00 96.81 90 ILE A CA 1
ATOM 696 C C . ILE A 1 90 ? -3.471 -5.086 -15.978 1.00 96.81 90 ILE A C 1
ATOM 698 O O . ILE A 1 90 ? -2.363 -4.552 -15.947 1.00 96.81 90 ILE A O 1
ATOM 702 N N . TRP A 1 91 ? -4.466 -4.683 -15.181 1.00 95.44 91 TRP A N 1
ATOM 703 C CA . TRP A 1 91 ? -4.366 -3.537 -14.267 1.00 95.44 91 TRP A CA 1
ATOM 704 C C . TRP A 1 91 ? -3.710 -3.901 -12.929 1.00 95.44 91 TRP A C 1
ATOM 706 O O . TRP A 1 91 ? -4.378 -4.216 -11.946 1.00 95.44 91 TRP A O 1
ATOM 716 N N . GLY A 1 92 ? -2.382 -3.809 -12.875 1.00 93.56 92 GLY A N 1
ATOM 717 C CA . GLY A 1 92 ? -1.583 -3.950 -11.649 1.00 93.56 92 GLY A CA 1
ATOM 718 C C . GLY A 1 92 ? -1.419 -2.652 -10.842 1.00 93.56 92 GLY A C 1
ATOM 719 O O . GLY A 1 92 ? -0.339 -2.401 -10.315 1.00 93.56 92 GLY A O 1
ATOM 720 N N . THR A 1 93 ? -2.438 -1.789 -10.776 1.00 92.06 93 THR A N 1
ATOM 721 C CA . THR A 1 93 ? -2.326 -0.395 -10.282 1.00 92.06 93 THR A CA 1
ATOM 722 C C . THR A 1 93 ? -2.539 -0.211 -8.774 1.00 92.06 93 THR A C 1
ATOM 724 O O . THR A 1 93 ? -2.581 0.920 -8.292 1.00 92.06 93 THR A O 1
ATOM 727 N N . GLY A 1 94 ? -2.657 -1.297 -8.007 1.00 90.44 94 GLY A N 1
ATOM 728 C CA . GLY A 1 94 ? -2.838 -1.244 -6.552 1.00 90.44 94 GLY A CA 1
ATOM 729 C C . GLY A 1 94 ? -4.258 -0.865 -6.110 1.00 90.44 94 GLY A C 1
ATOM 730 O O . GLY A 1 94 ? -5.228 -1.146 -6.811 1.00 90.44 94 GLY A O 1
ATOM 731 N N . PHE A 1 95 ? -4.375 -0.262 -4.920 1.00 86.06 95 PHE A N 1
ATOM 732 C CA . PHE A 1 95 ? -5.647 0.035 -4.246 1.00 86.06 95 PHE A CA 1
ATOM 733 C C . PHE A 1 95 ? -5.664 1.457 -3.669 1.00 86.06 95 PHE A C 1
ATOM 735 O O . PHE A 1 95 ? -4.628 1.976 -3.254 1.00 86.06 95 PHE A O 1
ATOM 742 N N . GLU A 1 96 ? -6.854 2.055 -3.580 1.00 79.56 96 GLU A N 1
ATOM 743 C CA . GLU A 1 96 ? -7.080 3.296 -2.830 1.00 79.56 96 GLU A CA 1
ATOM 744 C C . GLU A 1 96 ? -7.068 2.993 -1.326 1.00 79.56 96 GLU A C 1
ATOM 746 O O . GLU A 1 96 ? -7.923 2.259 -0.828 1.00 79.56 96 GLU A O 1
ATOM 751 N N . VAL A 1 97 ? -6.093 3.552 -0.609 1.00 74.88 97 VAL A N 1
ATOM 752 C CA . VAL A 1 97 ? -5.888 3.307 0.829 1.00 74.88 97 VAL A CA 1
ATOM 753 C C . VAL A 1 97 ? -6.138 4.541 1.694 1.00 74.88 97 VAL A C 1
ATOM 755 O O . VAL A 1 97 ? -6.322 4.399 2.901 1.00 74.88 97 VAL A O 1
ATOM 758 N N . SER A 1 98 ? -6.173 5.739 1.107 1.00 70.25 98 SER A N 1
ATOM 759 C CA . SER A 1 98 ? -6.295 6.994 1.856 1.00 70.25 98 SER A CA 1
ATOM 760 C C . SER A 1 98 ? -7.734 7.274 2.285 1.00 70.25 98 SER A C 1
ATOM 762 O O . SER A 1 98 ? -7.948 7.928 3.300 1.00 70.25 98 SER A O 1
ATOM 764 N N . HIS A 1 99 ? -8.726 6.756 1.552 1.00 74.06 99 HIS A N 1
ATOM 765 C CA . HIS A 1 99 ? -10.145 6.949 1.863 1.00 74.06 99 HIS A CA 1
ATOM 766 C C . HIS A 1 99 ? -10.881 5.610 1.983 1.00 74.06 99 HIS A C 1
ATOM 768 O O . HIS A 1 99 ? -11.330 5.058 0.970 1.00 74.06 99 HIS A O 1
ATOM 774 N N . PRO A 1 100 ? -11.049 5.072 3.204 1.00 78.44 100 PRO A N 1
ATOM 775 C CA . PRO A 1 100 ? -11.640 3.758 3.383 1.00 78.44 100 PRO A CA 1
ATOM 776 C C . PRO A 1 100 ? -13.110 3.759 2.919 1.00 78.44 100 PRO A C 1
ATOM 778 O O . PRO A 1 100 ? -13.856 4.691 3.235 1.00 78.44 100 PRO A O 1
ATOM 781 N N . PRO A 1 101 ? -13.585 2.710 2.218 1.00 84.50 101 PRO A N 1
ATOM 782 C CA . PRO A 1 101 ? -14.947 2.661 1.672 1.00 84.50 101 PRO A CA 1
ATOM 783 C C . PRO A 1 101 ? -16.059 2.897 2.702 1.00 84.50 101 PRO A C 1
ATOM 785 O O . PRO A 1 101 ? -17.114 3.436 2.359 1.00 84.50 101 PRO A O 1
ATOM 788 N N . ILE A 1 102 ? -15.817 2.533 3.968 1.00 85.94 102 ILE A N 1
ATOM 789 C CA . ILE A 1 102 ? -16.753 2.753 5.076 1.00 85.94 102 ILE A CA 1
ATOM 790 C C . ILE A 1 102 ? -17.085 4.236 5.270 1.00 85.94 102 ILE A C 1
ATOM 792 O O . ILE A 1 102 ? -18.219 4.574 5.617 1.00 85.94 102 ILE A O 1
ATOM 796 N N . GLY A 1 103 ? -16.146 5.133 4.957 1.00 88.06 103 GLY A N 1
ATOM 797 C CA . GLY A 1 103 ? -16.344 6.562 5.137 1.00 88.06 103 GLY A CA 1
ATOM 798 C C . GLY A 1 103 ? -17.406 7.154 4.203 1.00 88.06 103 GLY A C 1
ATOM 799 O O . GLY A 1 103 ? -18.011 8.175 4.518 1.00 88.06 103 GLY A O 1
ATOM 800 N N . LYS A 1 104 ? -17.728 6.468 3.096 1.00 90.19 104 LYS A N 1
ATOM 801 C CA . LYS A 1 104 ? -18.847 6.817 2.201 1.00 90.19 104 LYS A CA 1
ATOM 802 C C . LYS A 1 104 ? -20.208 6.368 2.743 1.00 90.19 104 LYS A C 1
ATOM 804 O O . LYS A 1 104 ? -21.234 6.763 2.194 1.00 90.19 104 LYS A O 1
ATOM 809 N N . ARG A 1 105 ? -20.260 5.521 3.769 1.00 91.31 105 ARG A N 1
ATOM 810 C CA . ARG A 1 105 ? -21.510 4.905 4.252 1.00 91.31 105 ARG A CA 1
ATOM 811 C C . ARG A 1 105 ? -21.904 5.357 5.652 1.00 91.31 105 ARG A C 1
ATOM 813 O O . ARG A 1 105 ? -23.086 5.341 5.969 1.00 91.31 105 ARG A O 1
ATOM 820 N N . VAL A 1 106 ? -20.932 5.758 6.466 1.00 92.81 106 VAL A N 1
ATOM 821 C CA . VAL A 1 106 ? -21.148 6.107 7.871 1.00 92.81 106 VAL A CA 1
ATOM 822 C C . VAL A 1 106 ? -21.219 7.619 8.053 1.00 92.81 106 VAL A C 1
ATOM 824 O O . VAL A 1 106 ? -20.439 8.376 7.467 1.00 92.81 106 VAL A O 1
ATOM 827 N N . PHE A 1 107 ? -22.159 8.032 8.897 1.00 94.31 107 PHE A N 1
ATOM 828 C CA . PHE A 1 107 ? -22.337 9.401 9.355 1.00 94.31 107 PHE A CA 1
ATOM 829 C C . PHE A 1 107 ? -22.077 9.453 10.857 1.00 94.31 107 PHE A C 1
ATOM 831 O O . PHE A 1 107 ? -22.395 8.509 11.582 1.00 94.31 107 PHE A O 1
ATOM 838 N N . ASN A 1 108 ? -21.483 10.546 11.319 1.00 93.06 108 ASN A N 1
ATOM 839 C CA . ASN A 1 108 ? -21.343 10.806 12.743 1.00 93.06 108 ASN A CA 1
ATOM 840 C C . ASN A 1 108 ? -22.694 11.228 13.355 1.00 93.06 108 ASN A C 1
ATOM 842 O O . ASN A 1 108 ? -23.678 11.461 12.650 1.00 93.06 108 ASN A O 1
ATOM 846 N N . GLU A 1 109 ? -22.742 11.379 14.676 1.00 93.62 109 GLU A N 1
ATOM 847 C CA . GLU A 1 109 ? -23.951 11.799 15.400 1.00 93.62 109 GLU A CA 1
ATOM 848 C C . GLU A 1 109 ? -24.461 13.200 15.019 1.00 93.62 109 GLU A C 1
ATOM 850 O O . GLU A 1 109 ? -25.602 13.541 15.313 1.00 93.62 109 GLU A O 1
ATOM 855 N N . LYS A 1 110 ? -23.627 14.006 14.351 1.00 92.81 110 LYS A N 1
ATOM 856 C CA . LYS A 1 110 ? -23.970 15.335 13.828 1.00 92.81 110 LYS A CA 1
ATOM 857 C C . LYS A 1 110 ? -24.500 15.278 12.388 1.00 92.81 110 LYS A C 1
ATOM 859 O O . LYS A 1 110 ? -24.690 16.323 11.774 1.00 92.81 110 LYS A O 1
ATOM 864 N N . GLY A 1 111 ? -24.699 14.082 11.826 1.00 94.44 111 GLY A N 1
ATOM 865 C CA . GLY A 1 111 ? -25.166 13.886 10.450 1.00 94.44 111 GLY A CA 1
ATOM 866 C C . GLY A 1 111 ? -24.103 14.150 9.379 1.00 94.44 111 GLY A C 1
ATOM 867 O O . GLY A 1 111 ? -24.440 14.285 8.206 1.00 94.44 111 GLY A O 1
ATOM 868 N N . GLN A 1 112 ? -22.823 14.229 9.749 1.00 93.88 112 GLN A N 1
ATOM 869 C CA . GLN A 1 112 ? -21.720 14.479 8.818 1.00 93.88 112 GLN A CA 1
ATOM 870 C C . GLN A 1 112 ? -21.122 13.157 8.344 1.00 93.88 112 GLN A C 1
ATOM 872 O O . GLN A 1 112 ? -20.820 12.277 9.152 1.00 93.88 112 GLN A O 1
ATOM 877 N N . ARG A 1 113 ? -20.919 13.017 7.035 1.00 94.25 113 ARG A N 1
ATOM 878 C CA . ARG A 1 113 ? -20.318 11.820 6.445 1.00 94.25 113 ARG A CA 1
ATOM 879 C C . ARG A 1 113 ? -18.829 11.758 6.779 1.00 94.25 113 ARG A C 1
ATOM 881 O O . ARG A 1 113 ? -18.120 12.751 6.635 1.00 94.25 113 ARG A O 1
ATOM 888 N N . LEU A 1 114 ? -18.330 10.584 7.160 1.00 91.06 114 LEU A N 1
ATOM 889 C CA . LEU A 1 114 ? -16.920 10.428 7.543 1.00 91.06 114 LEU A CA 1
ATOM 890 C C . LEU A 1 114 ? -15.941 10.813 6.425 1.00 91.06 114 LEU A C 1
ATOM 892 O O . LEU A 1 114 ? -14.934 11.457 6.694 1.00 91.06 114 LEU A O 1
ATOM 896 N N . ASN A 1 115 ? -16.257 10.493 5.167 1.00 90.31 115 ASN A N 1
ATOM 897 C CA . ASN A 1 115 ? -15.440 10.920 4.028 1.00 90.31 115 ASN A CA 1
ATOM 898 C C . ASN A 1 115 ? -15.309 12.446 3.914 1.00 90.31 115 ASN A C 1
ATOM 900 O O . ASN A 1 115 ? -14.273 12.920 3.461 1.00 90.31 115 ASN A O 1
ATOM 904 N N . ASP A 1 116 ? -16.335 13.203 4.305 1.00 90.69 116 ASP A N 1
ATOM 905 C CA . ASP A 1 116 ? -16.289 14.665 4.249 1.00 90.69 116 ASP A CA 1
ATOM 906 C C . ASP A 1 116 ? -15.433 15.221 5.393 1.00 90.69 116 ASP A C 1
ATOM 908 O O . ASP A 1 116 ? -14.691 16.182 5.196 1.00 90.69 116 ASP A O 1
ATOM 912 N N . LEU A 1 117 ? -15.470 14.574 6.565 1.00 87.75 117 LEU A N 1
ATOM 913 C CA . LEU A 1 117 ? -14.614 14.910 7.709 1.00 87.75 117 LEU A CA 1
ATOM 914 C C . LEU A 1 117 ? -13.133 14.655 7.410 1.00 87.75 117 LEU A C 1
ATOM 916 O O . LEU A 1 117 ? -12.288 15.471 7.765 1.00 87.75 117 LEU A O 1
ATOM 920 N N . TRP A 1 118 ? -12.829 13.551 6.729 1.00 87.38 118 TRP A N 1
ATOM 921 C CA . TRP A 1 118 ? -11.464 13.167 6.364 1.00 87.38 118 TRP A CA 1
ATOM 922 C C . TRP A 1 118 ? -11.004 13.734 5.021 1.00 87.38 118 TRP A C 1
ATOM 924 O O . TRP A 1 118 ? -9.916 13.420 4.567 1.00 87.38 118 TRP A O 1
ATOM 934 N N . LYS A 1 119 ? -11.792 14.583 4.355 1.00 86.44 119 LYS A N 1
ATOM 935 C CA . LYS A 1 119 ? -11.454 15.073 3.008 1.00 86.44 119 LYS A CA 1
ATOM 936 C C . LYS A 1 119 ? -10.102 15.797 2.945 1.00 86.44 119 LYS A C 1
ATOM 938 O O . LYS A 1 119 ? -9.417 15.734 1.930 1.00 86.44 119 LYS A O 1
ATOM 943 N N . ASN A 1 120 ? -9.752 16.505 4.019 1.00 85.19 120 ASN A N 1
ATOM 944 C CA . ASN A 1 120 ? -8.544 17.329 4.107 1.00 85.19 120 ASN A CA 1
ATOM 945 C C . ASN A 1 120 ? -7.527 16.788 5.127 1.00 85.19 120 ASN A C 1
ATOM 947 O O . ASN A 1 120 ? -6.548 17.469 5.428 1.00 85.19 120 ASN A O 1
ATOM 951 N N . THR A 1 121 ? -7.767 15.606 5.696 1.00 84.25 121 THR A N 1
ATOM 952 C CA . THR A 1 121 ? -6.915 14.994 6.725 1.00 84.25 121 THR A CA 1
ATOM 953 C C . THR A 1 121 ? -6.760 13.503 6.455 1.00 84.25 121 THR A C 1
ATOM 955 O O . THR A 1 121 ? -7.448 12.932 5.619 1.00 84.25 121 THR A O 1
ATOM 958 N N . SER A 1 122 ? -5.875 12.830 7.182 1.00 83.75 122 SER A N 1
ATOM 959 C CA . SER A 1 122 ? -5.908 11.368 7.198 1.00 83.75 122 SER A CA 1
ATOM 960 C C . SER A 1 122 ? -7.124 10.886 8.000 1.00 83.75 122 SER A C 1
ATOM 962 O O . SER A 1 122 ? -7.514 11.550 8.966 1.00 83.75 122 SER A O 1
ATOM 964 N N . PRO A 1 123 ? -7.729 9.743 7.639 1.00 87.88 123 PRO A N 1
ATOM 965 C CA . PRO A 1 123 ? -8.665 9.057 8.513 1.00 87.88 123 PRO A CA 1
ATOM 966 C C . PRO A 1 123 ? -8.027 8.735 9.862 1.00 87.88 123 PRO A C 1
ATOM 968 O O . PRO A 1 123 ? -6.866 8.322 9.919 1.00 87.88 123 PRO A O 1
ATOM 971 N N . GLU A 1 124 ? -8.802 8.895 10.934 1.00 87.44 124 GLU A N 1
ATOM 972 C CA . GLU A 1 124 ? -8.332 8.680 12.301 1.00 87.44 124 GLU A CA 1
ATOM 973 C C . GLU A 1 124 ? -9.336 7.903 13.158 1.00 87.44 124 GLU A C 1
ATOM 975 O O . GLU A 1 124 ? -10.551 8.103 13.057 1.00 87.44 124 GLU A O 1
ATOM 980 N N . ALA A 1 125 ? -8.822 7.006 14.002 1.00 90.31 125 ALA A N 1
ATOM 981 C CA . ALA A 1 125 ? -9.588 6.254 14.986 1.00 90.31 125 ALA A CA 1
ATOM 982 C C . ALA A 1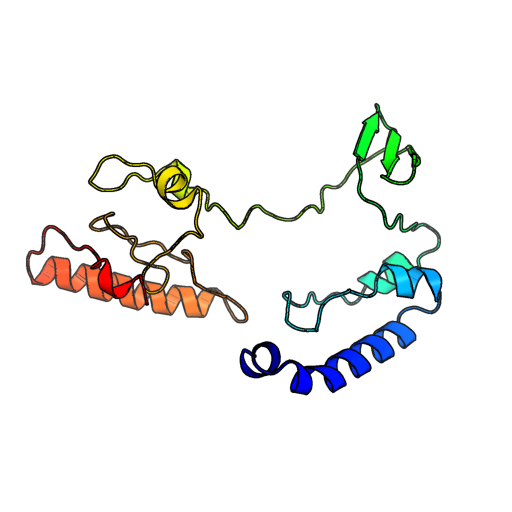 125 ? -8.722 5.893 16.201 1.00 90.31 125 ALA A C 1
ATOM 984 O O . ALA A 1 125 ? -7.560 5.498 16.084 1.00 90.31 125 ALA A O 1
ATOM 985 N N . TYR A 1 126 ? -9.314 5.961 17.391 1.00 91.31 126 TYR A N 1
ATOM 986 C CA . TYR A 1 126 ? -8.658 5.535 18.619 1.00 91.31 126 TYR A CA 1
ATOM 987 C C . TYR A 1 126 ? -8.417 4.027 18.604 1.00 91.31 126 TYR A C 1
ATOM 989 O O . TYR A 1 126 ? -9.353 3.249 18.397 1.00 91.31 126 TYR A O 1
ATOM 997 N N . LEU A 1 127 ? -7.151 3.634 18.792 1.00 90.19 127 LEU A N 1
ATOM 998 C CA . LEU A 1 127 ? -6.664 2.255 18.638 1.00 90.19 127 LEU A CA 1
ATOM 999 C C . LEU A 1 127 ? -7.038 1.629 17.280 1.00 90.19 127 LEU A C 1
ATOM 1001 O O . LEU A 1 127 ? -7.149 0.411 17.159 1.00 90.19 127 LEU A O 1
ATOM 1005 N N . GLY A 1 128 ? -7.280 2.467 16.267 1.00 90.06 128 GLY A N 1
ATOM 1006 C CA . GLY A 1 128 ? -7.794 2.041 14.969 1.00 90.06 128 GLY A CA 1
ATOM 1007 C C . GLY A 1 128 ? -9.196 1.445 14.985 1.00 90.06 128 GLY A C 1
ATOM 1008 O O . GLY A 1 128 ? -9.578 0.794 14.014 1.00 90.06 128 GLY A O 1
ATOM 1009 N N . THR A 1 129 ? -9.947 1.651 16.071 1.00 92.69 129 THR A N 1
ATOM 1010 C CA . THR A 1 129 ? -11.247 1.016 16.295 1.00 92.69 129 THR A CA 1
ATOM 1011 C C . THR A 1 129 ? -12.377 2.027 16.444 1.00 92.69 129 THR A C 1
ATOM 1013 O O . THR A 1 129 ? -13.339 1.985 15.678 1.00 92.69 129 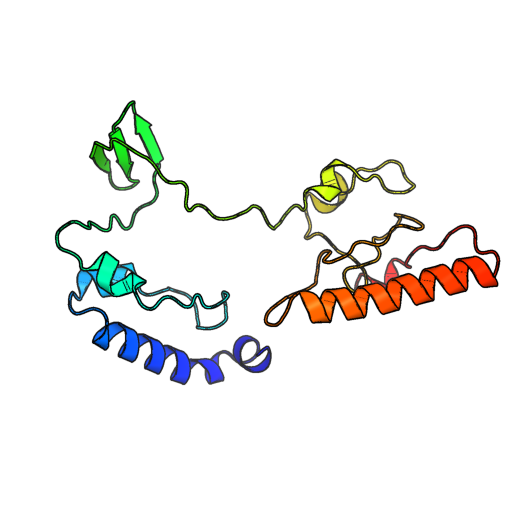THR A O 1
ATOM 1016 N N . ASN A 1 130 ? -12.305 2.937 17.418 1.00 93.19 130 ASN A N 1
ATOM 1017 C CA . ASN A 1 130 ? -13.400 3.878 17.677 1.00 93.19 130 ASN A CA 1
ATOM 1018 C C . ASN A 1 130 ? -13.172 5.212 16.974 1.00 93.19 130 ASN A C 1
ATOM 1020 O O . ASN A 1 130 ? -12.102 5.809 17.079 1.00 93.19 130 ASN A O 1
ATOM 1024 N N . ILE A 1 131 ? -14.208 5.698 16.297 1.00 91.25 131 ILE A N 1
ATOM 1025 C CA . ILE A 1 131 ? -14.171 6.935 15.517 1.00 91.25 131 ILE A CA 1
ATOM 1026 C C . ILE A 1 131 ? -14.838 8.049 16.326 1.00 91.25 131 ILE A C 1
ATOM 1028 O O . ILE A 1 131 ? -15.885 7.841 16.942 1.00 91.25 131 ILE A O 1
ATOM 1032 N N . GLU A 1 132 ? -14.235 9.237 16.320 1.00 89.94 132 GLU A N 1
ATOM 1033 C CA . GLU A 1 132 ? -14.763 10.397 17.038 1.00 89.94 132 GLU A CA 1
ATOM 1034 C C . GLU A 1 132 ? -16.194 10.731 16.594 1.00 89.94 132 GLU A C 1
ATOM 1036 O O . GLU A 1 132 ? -16.475 10.851 15.400 1.00 89.94 132 GLU A O 1
ATOM 1041 N N . ASN A 1 133 ? -17.096 10.946 17.555 1.00 91.69 133 ASN A N 1
ATOM 1042 C CA . ASN A 1 133 ? -18.488 11.341 17.299 1.00 91.69 133 ASN A CA 1
ATOM 1043 C C . ASN A 1 133 ? -19.315 10.286 16.539 1.00 91.69 133 ASN A C 1
ATOM 1045 O O . ASN A 1 133 ? -20.393 10.603 16.039 1.00 91.69 133 ASN A O 1
ATOM 1049 N N . VAL A 1 134 ? -18.861 9.029 16.474 1.00 94.38 134 VAL A N 1
ATOM 1050 C CA . VAL A 1 134 ? -19.632 7.901 15.926 1.00 94.38 134 VAL A CA 1
ATOM 1051 C C . VAL A 1 134 ? -19.968 6.937 17.071 1.00 94.38 134 VAL A C 1
ATOM 1053 O O . VAL A 1 134 ? -19.263 5.949 17.284 1.00 94.38 134 VAL A O 1
ATOM 1056 N N . PRO A 1 135 ? -21.003 7.238 17.876 1.00 93.56 135 PRO A N 1
ATOM 1057 C CA . PRO A 1 135 ? -21.283 6.479 19.086 1.00 93.56 135 PRO A CA 1
ATOM 1058 C C . PRO A 1 135 ? -21.603 5.014 18.781 1.00 93.56 135 PRO A C 1
ATOM 1060 O O . PRO A 1 135 ? -22.255 4.704 17.786 1.00 93.56 135 PRO A O 1
ATOM 1063 N N . ASN A 1 136 ? -21.171 4.121 19.672 1.00 93.31 136 ASN A N 1
ATOM 1064 C CA . ASN A 1 136 ? -21.361 2.667 19.602 1.00 93.31 136 ASN A CA 1
ATOM 1065 C C . ASN A 1 136 ? -20.761 1.992 18.350 1.00 93.31 136 ASN A C 1
ATOM 1067 O O . ASN A 1 136 ? -20.963 0.794 18.155 1.00 93.31 136 ASN A O 1
ATOM 1071 N N . ALA A 1 137 ? -20.013 2.721 17.516 1.00 92.81 137 ALA A N 1
ATOM 1072 C CA . ALA A 1 137 ? -19.344 2.162 16.353 1.00 92.81 137 ALA A CA 1
ATOM 1073 C C . ALA A 1 137 ? -17.930 1.685 16.698 1.00 92.81 137 ALA A C 1
ATOM 1075 O O . ALA A 1 137 ? -17.135 2.403 17.314 1.00 92.81 137 ALA A O 1
ATOM 1076 N N . PHE A 1 138 ? -17.618 0.480 16.230 1.00 93.62 138 PHE A N 1
ATOM 1077 C CA . PHE A 1 138 ? -16.300 -0.132 16.298 1.00 93.62 138 PHE A CA 1
ATOM 1078 C C . PHE A 1 138 ? -15.901 -0.577 14.891 1.00 93.62 138 PHE A C 1
ATOM 1080 O O . PHE A 1 138 ? -16.655 -1.290 14.227 1.00 93.62 138 PHE A O 1
ATOM 1087 N N . LEU A 1 139 ? -14.731 -0.148 14.430 1.00 91.50 139 LEU A N 1
ATOM 1088 C CA . LEU A 1 139 ? -14.158 -0.550 13.152 1.00 91.50 139 LEU A CA 1
ATOM 1089 C C . LEU A 1 139 ? -13.054 -1.582 13.393 1.00 91.50 139 LEU A C 1
ATOM 1091 O O . LEU A 1 139 ? -12.155 -1.362 14.193 1.00 91.50 139 LEU A O 1
ATOM 1095 N N . VAL A 1 140 ? -13.103 -2.705 12.689 1.00 90.81 140 VAL A N 1
ATOM 1096 C CA . VAL A 1 140 ? -12.004 -3.678 12.683 1.00 90.81 140 VAL A CA 1
ATOM 1097 C C . VAL A 1 140 ? -11.094 -3.343 11.508 1.00 90.81 140 VAL A C 1
ATOM 1099 O O . VAL A 1 140 ? -11.584 -3.048 10.418 1.00 90.81 140 VAL A O 1
ATOM 1102 N N . LEU A 1 141 ? -9.781 -3.364 11.739 1.00 88.62 141 LEU A N 1
ATOM 1103 C CA . LEU A 1 141 ? -8.754 -2.953 10.778 1.00 88.62 141 LEU A CA 1
ATOM 1104 C C . LEU A 1 141 ? -8.984 -1.530 10.249 1.00 88.62 141 LEU A C 1
ATOM 1106 O O . LEU A 1 141 ? -8.900 -1.267 9.048 1.00 88.62 141 LEU A O 1
ATOM 1110 N N . GLY A 1 142 ? -9.327 -0.619 11.160 1.00 87.56 142 GLY A N 1
ATOM 1111 C CA . GLY A 1 142 ? -9.555 0.780 10.845 1.00 87.56 142 GLY A CA 1
ATOM 1112 C C . GLY A 1 142 ? -8.276 1.577 10.570 1.00 87.56 142 GLY A C 1
ATOM 1113 O O . GLY A 1 142 ? -7.203 1.019 10.342 1.00 87.56 142 GLY A O 1
ATOM 1114 N N . PRO A 1 143 ? -8.381 2.912 10.540 1.00 85.25 143 PRO A N 1
ATOM 1115 C CA . PRO A 1 143 ? -7.251 3.777 10.234 1.00 85.25 143 PRO A CA 1
ATOM 1116 C C . PRO A 1 143 ? -6.216 3.835 11.368 1.00 85.25 143 PRO A C 1
ATOM 1118 O O . PRO A 1 143 ? -6.438 3.330 12.461 1.00 85.25 143 PRO A O 1
ATOM 1121 N N . ASN A 1 144 ? -5.054 4.436 11.096 1.00 80.75 144 ASN A N 1
ATOM 1122 C CA . ASN A 1 144 ? -3.885 4.514 11.994 1.00 80.75 144 ASN A CA 1
ATOM 1123 C C . ASN A 1 144 ? -3.255 3.176 12.405 1.0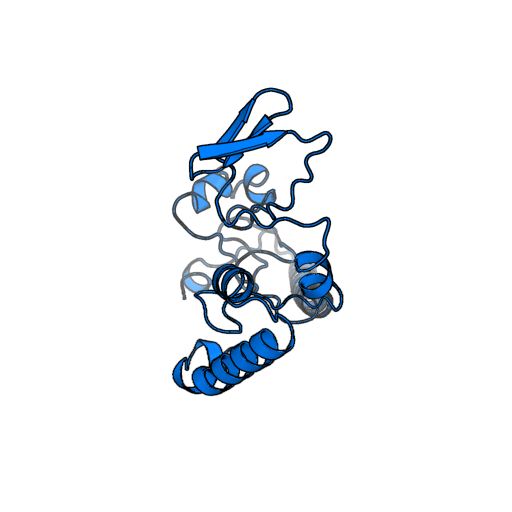0 80.75 144 ASN A C 1
ATOM 1125 O O . ASN A 1 144 ? -2.290 3.181 13.171 1.00 80.75 144 ASN A O 1
ATOM 1129 N N . VAL A 1 145 ? -3.737 2.045 11.887 1.00 78.44 145 VAL A N 1
ATOM 1130 C CA . VAL A 1 145 ? -3.126 0.745 12.154 1.00 78.44 145 VAL A CA 1
ATOM 1131 C C . VAL A 1 145 ? -2.209 0.343 11.015 1.00 78.44 145 VAL A C 1
ATOM 1133 O O . VAL A 1 145 ? -2.585 0.338 9.845 1.00 78.44 145 VAL A O 1
ATOM 1136 N N . LEU A 1 146 ? -0.970 0.021 11.370 1.00 70.44 146 LEU A N 1
ATOM 1137 C CA . LEU A 1 146 ? 0.066 -0.349 10.423 1.00 70.44 146 LEU A CA 1
ATOM 1138 C C . LEU A 1 146 ? 0.376 -1.829 10.575 1.00 70.44 146 LEU A C 1
ATOM 1140 O O . LEU A 1 146 ? 0.896 -2.260 11.603 1.00 70.44 146 LEU A O 1
ATOM 1144 N N . VAL A 1 147 ? 0.081 -2.603 9.535 1.00 70.25 147 VAL A N 1
ATOM 1145 C CA . VAL A 1 147 ? 0.264 -4.052 9.573 1.00 70.25 147 VAL A CA 1
ATOM 1146 C C . VAL A 1 147 ? 1.531 -4.451 8.821 1.00 70.25 147 VAL A C 1
ATOM 1148 O O . VAL A 1 147 ? 1.524 -4.687 7.610 1.00 70.25 147 VAL A O 1
ATOM 1151 N N . TYR A 1 148 ? 2.637 -4.520 9.563 1.00 65.44 148 TYR A N 1
ATOM 1152 C CA . TYR A 1 148 ? 3.878 -5.157 9.100 1.00 65.44 148 TYR A CA 1
ATOM 1153 C C . TYR A 1 148 ? 3.936 -6.657 9.408 1.00 65.44 148 TYR A C 1
ATOM 1155 O O . TYR A 1 148 ? 4.769 -7.349 8.831 1.00 65.44 148 TYR A O 1
ATOM 1163 N N . ASP A 1 149 ? 3.062 -7.136 10.292 1.00 66.75 149 ASP A N 1
ATOM 1164 C CA . ASP A 1 149 ? 2.973 -8.531 10.723 1.00 66.75 149 ASP A CA 1
ATOM 1165 C C . ASP A 1 149 ? 1.651 -9.166 10.238 1.00 66.75 149 ASP A C 1
ATOM 1167 O O . ASP A 1 149 ? 1.075 -8.735 9.234 1.00 66.75 149 ASP A O 1
ATOM 1171 N N . SER A 1 150 ? 1.162 -10.204 10.908 1.00 82.19 150 SER A N 1
ATOM 1172 C CA . SER A 1 150 ? -0.132 -10.813 10.636 1.00 82.19 150 SER A CA 1
ATOM 1173 C C . SER A 1 150 ? -1.283 -9.847 10.923 1.00 82.19 150 SER A C 1
ATOM 1175 O O . SER A 1 150 ? -1.437 -9.330 12.029 1.00 82.19 150 SER A O 1
ATOM 1177 N N . PHE A 1 151 ? -2.155 -9.671 9.929 1.00 85.25 151 PHE A N 1
ATOM 1178 C CA . PHE A 1 151 ? -3.442 -8.991 10.095 1.00 85.25 151 PHE A CA 1
ATOM 1179 C C . PHE A 1 151 ? -4.338 -9.677 11.137 1.00 85.25 151 PHE A C 1
ATOM 1181 O O . PHE A 1 151 ? -5.168 -9.012 11.750 1.00 85.25 151 PHE A O 1
ATOM 1188 N N . ILE A 1 152 ? -4.161 -10.985 11.349 1.00 89.56 152 ILE A N 1
ATOM 1189 C CA . ILE A 1 152 ? -4.989 -11.787 12.255 1.00 89.56 152 ILE A CA 1
ATOM 1190 C C . ILE A 1 152 ? -4.733 -11.391 13.706 1.00 89.56 152 ILE A C 1
ATOM 1192 O O . ILE A 1 152 ? -5.682 -11.062 14.401 1.00 89.56 152 ILE A O 1
ATOM 1196 N N . GLY A 1 153 ? -3.469 -11.320 14.138 1.00 89.50 153 GLY A N 1
ATOM 1197 C CA . GLY A 1 153 ? -3.154 -10.979 15.531 1.00 89.50 153 GLY A CA 1
ATOM 1198 C C . GLY A 1 153 ? -3.632 -9.578 15.919 1.00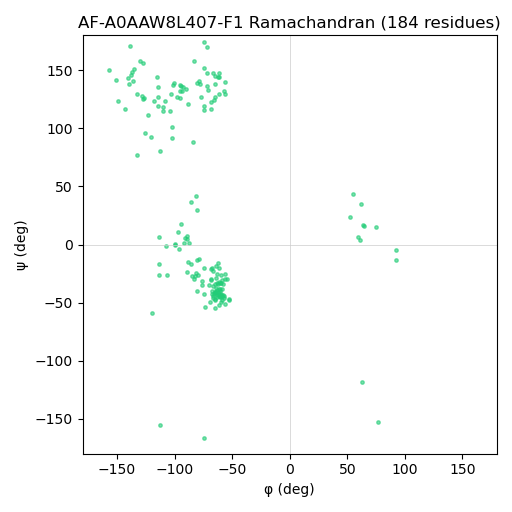 89.50 153 GLY A C 1
ATOM 1199 O O . GLY A 1 153 ? -4.090 -9.350 17.036 1.00 89.50 153 GLY A O 1
ATOM 1200 N N . LEU A 1 154 ? -3.601 -8.634 14.972 1.00 89.06 154 LEU A N 1
ATOM 1201 C CA . LEU A 1 154 ? -4.202 -7.321 15.180 1.00 89.06 154 LEU A CA 1
ATOM 1202 C C . LEU A 1 154 ? -5.729 -7.401 15.295 1.00 89.06 154 LEU A C 1
ATOM 1204 O O . LEU A 1 154 ? -6.307 -6.764 16.173 1.00 89.06 154 LEU A O 1
ATOM 1208 N N . ALA A 1 155 ? -6.380 -8.151 14.404 1.00 92.12 155 ALA A N 1
ATOM 1209 C CA . ALA A 1 155 ? -7.826 -8.317 14.437 1.00 92.12 155 ALA A CA 1
ATOM 1210 C C . ALA A 1 155 ? -8.284 -8.989 15.740 1.00 92.12 155 ALA A C 1
ATOM 1212 O O . ALA A 1 155 ? -9.256 -8.533 16.328 1.00 92.12 155 ALA A O 1
ATOM 1213 N N . GLU A 1 156 ? -7.567 -10.002 16.228 1.00 93.81 156 GLU A N 1
ATOM 1214 C CA . GLU A 1 156 ? -7.828 -10.664 17.514 1.00 93.81 156 GLU A CA 1
ATOM 1215 C C . GLU A 1 156 ? -7.732 -9.672 18.679 1.00 93.81 156 GLU A C 1
ATOM 1217 O O . GLU A 1 156 ? -8.685 -9.531 19.441 1.00 93.81 156 GLU A O 1
ATOM 1222 N N . ALA A 1 157 ? -6.654 -8.884 18.751 1.00 92.25 157 ALA A N 1
ATOM 1223 C CA . ALA A 1 157 ? -6.508 -7.857 19.783 1.00 92.25 157 ALA A CA 1
ATOM 1224 C C . ALA A 1 157 ? -7.613 -6.781 19.717 1.00 92.25 157 ALA A C 1
ATOM 1226 O O . ALA A 1 157 ? -8.103 -6.314 20.749 1.00 92.25 157 ALA A O 1
ATOM 1227 N N . GLN A 1 158 ? -8.031 -6.382 18.509 1.00 93.88 158 GLN A N 1
ATOM 1228 C CA . GLN A 1 158 ? -9.164 -5.470 18.342 1.00 93.88 158 GLN A CA 1
ATOM 1229 C C . GLN A 1 158 ? -10.483 -6.121 18.765 1.00 93.88 158 GLN A C 1
ATOM 1231 O O . GLN A 1 158 ? -11.299 -5.453 19.395 1.00 93.88 158 GLN A O 1
ATOM 1236 N N . LEU A 1 159 ? -10.700 -7.400 18.453 1.00 96.19 159 LEU A N 1
ATOM 1237 C CA . LEU A 1 159 ? -11.897 -8.130 18.864 1.00 96.19 159 LEU A CA 1
ATOM 1238 C C . LEU A 1 159 ? -11.983 -8.243 20.386 1.00 96.19 159 LEU A C 1
ATOM 1240 O O . LEU A 1 159 ? -13.048 -7.956 20.926 1.00 96.19 159 LEU A O 1
ATOM 1244 N N . ASP A 1 160 ? -10.884 -8.546 21.078 1.00 96.81 160 ASP A N 1
ATOM 1245 C CA . ASP A 1 160 ? -10.847 -8.573 22.546 1.00 96.81 160 ASP A CA 1
ATOM 1246 C C . ASP A 1 160 ? -11.261 -7.220 23.142 1.00 96.81 160 ASP A C 1
ATOM 1248 O O . ASP A 1 160 ? -12.119 -7.147 24.026 1.00 96.81 160 ASP A O 1
ATOM 1252 N N . TYR A 1 161 ? -10.712 -6.127 22.601 1.00 95.00 161 TYR A N 1
ATOM 1253 C CA . TYR A 1 161 ? -11.071 -4.766 22.999 1.00 95.00 161 TYR A CA 1
ATOM 1254 C C . TYR A 1 161 ? -12.555 -4.447 22.746 1.00 95.00 161 TYR A C 1
ATOM 1256 O O . TYR A 1 161 ? -13.233 -3.877 23.607 1.00 95.00 161 TYR A O 1
ATOM 1264 N N . ILE A 1 162 ? -13.079 -4.825 21.576 1.00 96.25 162 ILE A N 1
ATOM 1265 C CA . ILE A 1 162 ? -14.480 -4.597 21.202 1.00 96.25 162 ILE A CA 1
ATOM 1266 C C . ILE A 1 162 ? -15.411 -5.391 22.12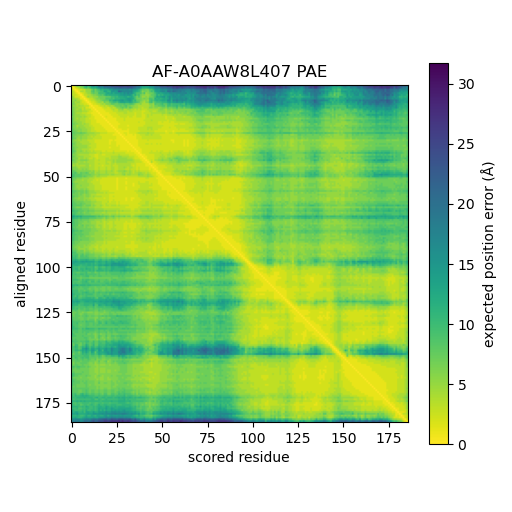1 1.00 96.25 162 ILE A C 1
ATOM 1268 O O . ILE A 1 162 ? -16.380 -4.835 22.638 1.00 96.25 162 ILE A O 1
ATOM 1272 N N . VAL A 1 163 ? -15.120 -6.672 22.355 1.00 97.31 163 VAL A N 1
ATOM 1273 C CA . VAL A 1 163 ? -15.934 -7.551 23.203 1.00 97.31 163 VAL A CA 1
ATOM 1274 C C . VAL A 1 163 ? -15.951 -7.051 24.647 1.00 97.31 163 VAL A C 1
ATOM 1276 O O . VAL A 1 163 ? -17.033 -6.947 25.227 1.00 97.31 163 VAL A O 1
ATOM 1279 N N . ASP A 1 164 ? -14.806 -6.662 25.213 1.00 96.06 164 ASP A N 1
ATOM 1280 C CA . ASP A 1 164 ? -14.747 -6.051 26.549 1.00 96.06 164 ASP A CA 1
ATOM 1281 C C . ASP A 1 164 ? -15.602 -4.770 26.630 1.00 96.06 164 ASP A C 1
ATOM 1283 O O . ASP A 1 164 ? -16.390 -4.592 27.568 1.00 96.06 164 ASP A O 1
ATOM 1287 N N . GLY A 1 165 ? -15.525 -3.910 25.609 1.00 94.62 165 GLY A N 1
ATOM 1288 C CA . GLY A 1 165 ? -16.363 -2.715 25.493 1.00 94.62 165 GLY A CA 1
ATOM 1289 C C . GLY A 1 165 ? -17.861 -3.037 25.469 1.00 94.62 165 GLY A C 1
ATOM 1290 O O . GLY A 1 165 ? -18.634 -2.453 26.234 1.00 94.62 165 GLY A O 1
ATOM 1291 N N . LEU A 1 166 ? -18.274 -4.002 24.644 1.00 96.38 166 LEU A N 1
ATOM 1292 C CA . LEU A 1 166 ? -19.669 -4.443 24.528 1.00 96.38 166 LEU A CA 1
ATOM 1293 C C . LEU A 1 166 ? -20.193 -5.073 25.827 1.00 96.38 166 LEU A C 1
ATOM 1295 O O . LEU A 1 166 ? -21.319 -4.785 26.244 1.00 96.38 166 LEU A O 1
ATOM 1299 N N . LEU A 1 167 ? -19.383 -5.886 26.508 1.00 97.25 167 LEU A N 1
ATOM 1300 C CA . LEU A 1 167 ? -19.745 -6.476 27.799 1.00 97.25 167 LEU A CA 1
ATOM 1301 C C . LEU A 1 167 ? -19.914 -5.401 28.879 1.00 97.25 167 LEU A C 1
ATOM 1303 O O . LEU A 1 167 ? -20.873 -5.458 29.650 1.00 97.25 167 LEU A O 1
ATOM 1307 N N . LYS A 1 168 ? -19.050 -4.379 28.915 1.00 96.19 168 LYS A N 1
ATOM 1308 C CA . LYS A 1 168 ? -19.202 -3.233 29.830 1.00 96.19 168 LYS A CA 1
ATOM 1309 C C . LYS A 1 168 ? -20.460 -2.423 29.537 1.00 96.19 168 LYS A C 1
ATOM 1311 O O . LYS A 1 168 ? -21.149 -2.044 30.484 1.00 96.19 168 LYS A O 1
ATOM 1316 N N . ILE A 1 169 ? -20.765 -2.188 28.258 1.00 96.31 169 ILE A N 1
ATOM 1317 C CA . ILE A 1 169 ? -22.001 -1.521 27.828 1.00 96.31 169 ILE A CA 1
ATOM 1318 C C . ILE A 1 169 ? -23.214 -2.270 28.382 1.00 96.31 169 ILE A C 1
ATOM 1320 O O . ILE A 1 169 ? -24.046 -1.671 29.066 1.00 96.31 169 ILE A O 1
ATOM 1324 N N . LYS A 1 170 ? -23.258 -3.589 28.162 1.00 97.06 170 LYS A N 1
ATOM 1325 C CA . LYS A 1 170 ? -24.338 -4.462 28.633 1.00 97.06 170 LYS A CA 1
ATOM 1326 C C . LYS A 1 170 ? -24.451 -4.469 30.160 1.00 97.06 170 LYS A C 1
ATOM 1328 O O . LYS A 1 170 ? -25.529 -4.227 30.690 1.00 97.06 170 LYS A O 1
ATOM 1333 N N . ASN A 1 171 ? -23.348 -4.715 30.866 1.00 97.94 171 ASN A N 1
ATOM 1334 C CA . ASN A 1 171 ? -23.352 -4.901 32.321 1.00 97.94 171 ASN A CA 1
ATOM 1335 C C . ASN A 1 171 ? -23.677 -3.618 33.094 1.00 97.94 171 ASN A C 1
ATOM 1337 O O . ASN A 1 171 ? -24.221 -3.688 34.192 1.00 97.94 171 ASN A O 1
ATOM 1341 N N . LYS A 1 172 ? -23.329 -2.448 32.545 1.00 97.50 172 LYS A N 1
ATOM 1342 C CA . LYS A 1 172 ? -23.553 -1.148 33.193 1.00 97.50 172 LYS A CA 1
ATOM 1343 C C . LYS A 1 172 ? -24.786 -0.405 32.675 1.00 97.50 172 LYS A C 1
ATOM 1345 O O . LYS A 1 172 ? -25.035 0.707 33.128 1.00 97.50 172 LYS A O 1
ATOM 1350 N N . GLY A 1 173 ? -25.525 -0.972 31.718 1.00 96.62 173 GLY A N 1
ATOM 1351 C CA . GLY A 1 173 ? -26.677 -0.306 31.104 1.00 96.62 173 GLY A CA 1
ATOM 1352 C C . GLY A 1 173 ? -26.309 0.991 30.372 1.00 96.62 173 GLY A C 1
ATOM 1353 O O . GLY A 1 173 ? -27.065 1.959 30.406 1.00 96.62 173 GLY A O 1
ATOM 1354 N N . ILE A 1 174 ? -25.131 1.044 29.741 1.00 96.94 174 ILE A N 1
ATOM 1355 C CA . ILE A 1 174 ? -24.683 2.229 28.996 1.00 96.94 174 ILE A CA 1
ATOM 1356 C C . ILE A 1 174 ? -25.423 2.266 27.656 1.00 96.94 174 ILE A C 1
ATOM 1358 O O . ILE A 1 174 ? -25.384 1.305 26.899 1.00 96.94 174 ILE A O 1
ATOM 1362 N N . SER A 1 175 ? -26.066 3.383 27.322 1.00 94.19 175 SER A N 1
ATOM 1363 C CA . SER A 1 175 ? -26.759 3.553 26.033 1.00 94.19 175 SER A CA 1
ATOM 1364 C C . SER A 1 175 ? -25.859 4.118 24.927 1.00 94.19 175 SER A C 1
ATOM 1366 O O . SER A 1 175 ? -26.124 3.924 23.738 1.00 94.19 175 SER A O 1
ATOM 1368 N N . LYS A 1 176 ? -24.785 4.819 25.310 1.00 93.75 176 LYS A N 1
ATOM 1369 C CA . LYS A 1 176 ? -23.898 5.538 24.396 1.00 93.75 176 LYS A CA 1
ATOM 1370 C C . LYS A 1 176 ? -22.443 5.461 24.851 1.00 93.75 176 LYS A C 1
ATOM 1372 O O . LYS A 1 176 ? -22.082 6.014 25.888 1.00 93.75 176 LYS A O 1
ATOM 1377 N N . LEU A 1 177 ? -21.606 4.830 24.038 1.00 92.69 177 LEU A N 1
ATOM 1378 C CA . LEU A 1 177 ? -20.152 4.846 24.145 1.00 92.69 177 LEU A CA 1
ATOM 1379 C C . LEU A 1 177 ? -19.590 5.696 23.008 1.00 92.69 177 LEU A C 1
ATOM 1381 O O . LEU A 1 177 ? -19.859 5.435 21.840 1.00 92.69 177 LEU A O 1
ATOM 1385 N N . ASN A 1 178 ? -18.812 6.717 23.351 1.00 92.69 178 ASN A N 1
ATOM 1386 C CA . ASN A 1 178 ? -18.095 7.541 22.387 1.00 92.69 178 ASN A CA 1
ATOM 1387 C C . ASN A 1 178 ? -16.687 7.805 22.920 1.00 92.69 178 ASN A C 1
ATOM 1389 O O . ASN A 1 178 ? -16.480 7.919 24.132 1.00 92.69 178 ASN A O 1
ATOM 1393 N N . VAL A 1 179 ? -15.727 7.891 22.012 1.00 91.50 179 VAL A N 1
ATOM 1394 C CA . VAL A 1 179 ? -14.355 8.248 22.351 1.00 91.50 179 VAL A CA 1
ATOM 1395 C C . VAL A 1 179 ? -14.250 9.759 22.535 1.00 91.50 179 VAL A C 1
ATOM 1397 O O . VAL A 1 179 ? -14.885 10.530 21.816 1.00 91.50 179 VAL A O 1
ATOM 1400 N N . LYS A 1 180 ? -13.467 10.194 23.523 1.00 89.38 180 LYS A N 1
ATOM 1401 C CA . LYS A 1 180 ? -13.235 11.620 23.757 1.00 89.38 180 LYS A CA 1
ATOM 1402 C C . LYS A 1 180 ? -12.227 12.168 22.742 1.00 89.38 180 LYS A C 1
ATOM 1404 O O . LYS A 1 180 ? -11.208 11.532 22.472 1.00 89.38 180 LYS A O 1
ATOM 1409 N N . SER A 1 181 ? -12.493 13.359 22.210 1.00 83.62 181 SER A N 1
ATOM 1410 C CA . SER A 1 181 ? -11.688 13.990 21.153 1.00 83.62 181 SER A CA 1
ATOM 1411 C C . SER A 1 181 ? -10.227 14.241 21.548 1.00 83.62 181 SER A C 1
ATOM 1413 O O . SER A 1 181 ? -9.334 14.168 20.709 1.00 83.62 181 SER A O 1
ATOM 1415 N N . ASP A 1 182 ? -9.970 14.527 22.824 1.00 86.19 182 ASP A N 1
ATOM 1416 C CA . ASP A 1 182 ? -8.635 14.772 23.388 1.00 86.19 182 ASP A CA 1
ATOM 1417 C C . ASP A 1 182 ? -7.747 13.519 23.407 1.00 86.19 182 ASP A C 1
ATOM 1419 O O . ASP A 1 182 ? -6.523 13.627 23.441 1.00 86.19 182 ASP A O 1
ATOM 1423 N N . VAL A 1 183 ? -8.348 12.329 23.350 1.00 85.75 183 VAL A N 1
ATOM 1424 C CA . VAL A 1 183 ? -7.619 11.055 23.316 1.00 85.75 183 VAL A CA 1
ATOM 1425 C C . VAL A 1 183 ? -7.146 10.707 21.899 1.00 85.75 183 VAL A C 1
ATOM 1427 O O . VAL A 1 183 ? -6.141 10.015 21.754 1.00 85.75 183 VAL A O 1
ATOM 1430 N N . ILE A 1 184 ? -7.836 11.192 20.861 1.00 79.31 184 ILE A N 1
ATOM 1431 C CA . ILE A 1 184 ? -7.477 10.933 19.455 1.00 79.31 184 ILE A CA 1
ATOM 1432 C C . ILE A 1 184 ? -6.349 11.859 18.982 1.00 79.31 184 ILE A C 1
ATOM 1434 O O . ILE A 1 184 ? -5.444 11.405 18.295 1.00 79.31 184 ILE A O 1
ATOM 1438 N N . LYS A 1 185 ? -6.365 13.136 19.378 1.00 67.44 185 LYS A N 1
ATOM 1439 C CA . LYS A 1 185 ? -5.478 14.189 18.841 1.00 67.44 185 LYS A CA 1
ATOM 1440 C C . LYS A 1 185 ? -4.057 14.225 19.439 1.00 67.44 185 LYS A C 1
ATOM 1442 O O . LYS A 1 185 ? -3.487 15.310 19.554 1.00 67.44 185 LYS A O 1
ATOM 1447 N N . LYS A 1 186 ? -3.506 13.091 19.878 1.00 50.91 186 LYS A N 1
ATOM 1448 C CA . LYS A 1 186 ? -2.169 13.029 20.501 1.00 50.91 186 LYS A CA 1
ATOM 1449 C C . LYS A 1 186 ? -1.042 12.773 19.513 1.00 50.91 186 LYS A C 1
ATOM 1451 O O . LYS A 1 186 ? -1.211 11.894 18.644 1.00 50.91 186 LYS A O 1
#

Mean predicted aligned error: 6.55 Å

pLDDT: mean 89.52, std 9.29, range [48.12, 98.25]

Radius of gyration: 23.18 Å; Cα contacts (8 Å, |Δi|>4): 170; chains: 1; bounding box: 51×33×63 Å

Foldseek 3Di:
DVVCVVPVVVQVVVLVVVLVVLCVLAVDPVLSVLPRDPDTPPPDQDDDDPCPSVVCPDPPHDDDSFDFDDDDPQWTAGPVGDIDGDPDDDDPPDDDDQQDPVQQPDAFPVRHRNCVVCVPHGDFDDLQFAHARRWPGTDQNHPPDDDNDDSVVSNVVSVVVNVVVVVCCVVVVPPTDGDDPVNGPD

Nearest PDB structures (foldseek):
  5m10-assembly1_A  TM=8.846E-01  e=7.569E-08  Thermocrispum municipale
  7v50-assembly1_A  TM=8.757E-01  e=4.265E-08  Acinetobacter calcoaceticus
  7v4x-assembly1_A  TM=8.953E-01  e=4.507E-07  Acinetobacter calcoaceticus
  6a37-assembly1_A  TM=8.885E-01  e=9.083E-07  Acinetobacter calcoaceticus
  3gwd-assembly1_A  TM=8.667E-01  e=9.083E-07  Rhodococcus sp. HI-31

Sequence (186 aa):
INFGLRNPLALKPINVLGKQLLKLQINDPVLRKNVTPNFDIGCKRILFANNYYPALQAPNTTLIPHGLVKVEGNTVVAANGERHEVDVIIWGTGFEVSHPPIGKRVFNEKGQRLNDLWKNTSPEAYLGTNIENVPNAFLVLGPNVLVYDSFIGLAEAQLDYIVDGLLKIKNKGISKLNVKSDVIKK

Solvent-accessible surface area (backbone atoms only — not comparable to full-atom values): 11743 Å² total; per-residue (Å²): 115,69,64,40,77,75,34,60,78,72,37,50,65,56,45,51,51,52,52,53,53,47,53,74,66,35,83,53,66,66,65,41,58,72,72,51,75,96,65,62,84,73,81,52,87,84,81,90,68,93,56,56,61,60,51,61,68,34,95,93,44,80,87,71,98,51,58,80,72,49,74,58,90,52,31,40,30,32,69,84,69,51,74,46,79,51,97,76,87,81,90,84,81,81,78,86,74,78,67,56,76,62,28,81,74,43,55,29,80,85,71,45,42,41,45,69,72,29,68,88,49,73,55,68,30,46,96,15,27,37,33,70,54,27,61,75,49,74,41,82,88,34,39,84,62,81,77,90,66,65,66,60,65,54,46,51,55,51,48,54,54,49,51,55,51,52,50,51,30,64,76,68,70,54,92,75,51,64,61,61,68,80,73,58,78,114

Secondary structure (DSSP, 8-state):
-HHHHH-HHHHHHHHHHHHHHHHHH---HHHHHHHS-SS-TTSSPPP--SSHHHHHTSTT-----S-EEEEETTEEEETTS-EEE-S----------SS-GGGGT-B-TTS-BHHHHTTTS----BTTTBPTT-TT---TT-TT---SS-HHHHHHHHHHHHHHHHHHHHHHT-S-----HHHH--